Protein AF-A0A5J5QBR0-F1 (afdb_monomer)

pLDDT: mean 71.05, std 17.45, range [25.44, 93.12]

Mean predicted aligned error: 19.53 Å

Nearest PDB structures (foldseek):
  8euy-assembly1_S  TM=7.482E-01  e=1.458E-05  Schizosaccharomyces pombe
  5t2a-assembly1_Q  TM=7.702E-01  e=1.810E-04  Leishmania donovani
  8b2l-assembly1_I3  TM=3.688E-01  e=6.389E-08  Nicotiana tabacum
  7qiz-assembly1_U  TM=3.685E-01  e=8.939E-08  Solanum lycopersicum
  7qep-assembly1_N0  TM=4.788E-01  e=4.724E-05  Encephalitozoon cuniculi GB-M1

Secondary structure (DSSP, 8-state):
------EE-------TTHHHHHHHHHHHH-TTSHHHHHHHHHH-TTS-GGGPPPPTT--HHHHHHHHHHHHHHTT--EEEEEEEEEEEEPPBTTBSSPPEEEEEEEESSHHHHHHHHHHHHHHHH---GGGEEEEEEEEEEEEEE--PPPP-TT-EEEEEEEEE-SSEEEEEEGGGTTEEEEEES--TTTTTSPPPPP-TT-EEEEEEEE-S-TTTTT-EEEEES--------HHHHHHHTT-SPPTT-EEEEEEEEEETTEEEEEETTTEEEEEEGGGS-TT---S-TTTT--TT-EEEEE------TTS--S----

Radius of gyration: 32.91 Å; Cα contacts (8 Å, |Δi|>4): 491; chains: 1; bounding box: 82×40×102 Å

Sequence (318 aa):
MRRKGLEIYEFFFGASFVQDRSDSWRLMTQTNSLVAKVLKANYYPRSNFLNVVLRQGASYTWQSIWSAKMVLSEGIDWRFHQYQVVGKALPTENDEHPKIYRMKLWVINEVRAKSKFWYFLRKLKKVKKSNGQVLAINEMGILCFYASKALELHQTVNAVVEIVKEHYLVIAIPEYNHAIGYASIAYYNTQKLPQKQFVNGQRVIATVMALSSPETSGRLLLHLNSIGEVTETSSSKRAKKKSSYNVGSLVPAEVTEIMPLKLRLKFGIGFCGRVHITEVNDNNVLEKPFGNFKVGQTITARIVGIWDLSIKPAMLAA

Organism: Gossypium barbadense (NCBI:txid3634)

Solvent-accessible surface area (backbone atoms only — not comparable to full-atom values): 18964 Å² total; per-residue (Å²): 134,82,79,82,70,77,53,74,46,85,48,93,65,55,60,79,56,57,35,23,38,55,46,42,49,40,44,72,75,40,57,83,40,71,68,31,48,51,50,31,62,76,73,31,70,91,58,50,84,90,72,55,74,91,59,92,89,60,52,70,68,54,52,37,24,55,58,36,49,61,53,45,66,67,36,55,78,46,61,32,31,32,35,39,41,29,30,29,51,54,65,43,98,91,38,82,76,48,65,50,40,40,41,53,45,73,31,77,46,69,71,56,45,55,53,52,51,39,55,48,36,35,72,77,70,68,40,47,67,92,52,33,46,77,76,48,77,43,81,77,49,76,49,76,45,79,28,68,55,79,88,54,80,67,38,76,44,68,30,30,30,67,40,81,54,98,60,35,33,39,28,28,22,64,93,43,82,49,42,67,29,39,25,58,75,62,49,93,88,44,72,90,51,87,77,80,84,76,52,74,71,39,77,46,49,30,29,29,72,40,65,61,34,80,91,49,75,57,39,27,33,33,42,62,76,62,81,66,72,83,77,68,47,78,49,33,56,56,32,54,76,73,41,99,71,56,76,68,43,75,41,69,26,32,28,69,44,84,49,98,59,37,38,33,30,38,33,84,90,91,42,75,48,75,46,48,59,92,76,54,76,77,89,58,93,46,103,50,85,61,68,89,63,52,74,70,38,75,44,82,42,68,36,84,74,70,76,51,76,88,64,79,79,91,76,84,84,130

InterPro domains:
  IPR003029 S1 domain [PS50126] (248-306)
  IPR003029 S1 domain [SM00316] (152-225)
  IPR003029 S1 domain [SM00316] (246-312)
  IPR012340 Nucleic acid-binding, OB-fold [G3DSA:2.40.50.140] (229-314)
  IPR012340 Nucleic acid-binding, OB-fold [SSF50249] (239-316)
  IPR021138 Large ribosomal subunit protein eL20, eukaryota [PTHR10052] (75-140)
  IPR028877 Large ribosomal subunit protein eL20 [MF_00273] (80-143)
  IPR057300 Rrp5, OB-fold domain [PF24682] (147-226)

Structure (mmCIF, N/CA/C/O backbone):
data_AF-A0A5J5QBR0-F1
#
_entry.id   AF-A0A5J5QBR0-F1
#
loop_
_atom_site.group_PDB
_atom_site.id
_atom_site.type_symbol
_atom_site.label_atom_id
_atom_site.label_alt_id
_atom_site.label_comp_id
_atom_site.label_asym_id
_atom_site.label_entity_id
_atom_site.label_seq_id
_atom_site.pdbx_PDB_ins_code
_atom_site.Cartn_x
_atom_site.Cartn_y
_atom_site.Cartn_z
_atom_site.occupancy
_atom_site.B_iso_or_equiv
_atom_site.auth_seq_id
_atom_site.auth_comp_id
_atom_site.auth_asym_id
_atom_site.auth_atom_id
_atom_site.pdbx_PDB_model_num
ATOM 1 N N . MET A 1 1 ? -44.973 4.654 39.059 1.00 30.97 1 MET A N 1
ATOM 2 C CA . MET A 1 1 ? -43.774 3.786 39.145 1.00 30.97 1 MET A CA 1
ATOM 3 C C . MET A 1 1 ? -42.597 4.457 38.437 1.00 30.97 1 MET A C 1
ATOM 5 O O . MET A 1 1 ? -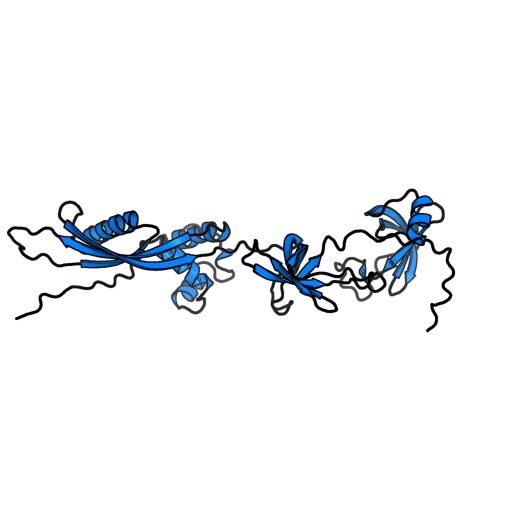42.609 4.570 37.218 1.00 30.97 1 MET A O 1
ATOM 9 N N . ARG A 1 2 ? -41.612 4.977 39.184 1.00 25.44 2 ARG A N 1
ATOM 10 C CA . ARG A 1 2 ? -40.413 5.630 38.620 1.00 25.44 2 ARG A CA 1
ATOM 11 C C . ARG A 1 2 ? -39.472 4.558 38.050 1.00 25.44 2 ARG A C 1
ATOM 13 O O . ARG A 1 2 ? -38.960 3.745 38.815 1.00 25.44 2 ARG A O 1
ATOM 20 N N . ARG A 1 3 ? -39.238 4.549 36.731 1.00 28.20 3 ARG A N 1
ATOM 21 C CA . ARG A 1 3 ? -38.197 3.725 36.083 1.00 28.20 3 ARG A CA 1
ATOM 22 C C . ARG A 1 3 ? -36.836 4.120 36.680 1.00 28.20 3 ARG A C 1
ATOM 24 O O . ARG A 1 3 ? -36.338 5.200 36.376 1.00 28.20 3 ARG A O 1
ATOM 31 N N . LYS A 1 4 ? -36.261 3.297 37.570 1.00 37.66 4 LYS A N 1
ATOM 32 C CA . LYS A 1 4 ? -34.893 3.496 38.084 1.00 37.66 4 LYS A CA 1
ATOM 33 C C . LYS A 1 4 ? -33.934 3.364 36.894 1.00 37.66 4 LYS A C 1
ATOM 35 O O . LYS A 1 4 ? -33.849 2.307 36.275 1.00 37.66 4 LYS A O 1
ATOM 40 N N . GLY A 1 5 ? -33.340 4.494 36.515 1.00 37.03 5 GLY A N 1
ATOM 41 C CA . GLY A 1 5 ? -32.691 4.712 35.227 1.00 37.03 5 GLY A CA 1
ATOM 42 C C . GLY A 1 5 ? -31.478 3.820 34.986 1.00 37.03 5 GLY A C 1
ATOM 43 O O . GLY A 1 5 ? -30.560 3.755 35.801 1.00 37.03 5 GLY A O 1
ATOM 44 N N . LEU A 1 6 ? -31.468 3.175 33.822 1.00 39.69 6 LEU A N 1
ATOM 45 C CA . LEU A 1 6 ? -30.259 2.659 33.202 1.00 39.69 6 LEU A CA 1
ATOM 46 C C . LEU A 1 6 ? -29.398 3.876 32.825 1.00 39.69 6 LEU A C 1
ATOM 48 O O . LEU A 1 6 ? -29.722 4.591 31.879 1.00 39.69 6 LEU A O 1
ATOM 52 N N . GLU A 1 7 ? -28.331 4.152 33.572 1.00 45.41 7 GLU A N 1
ATOM 53 C CA . GLU A 1 7 ? -27.370 5.181 33.169 1.00 45.41 7 GLU A CA 1
ATOM 54 C C . GLU A 1 7 ? -26.488 4.589 32.061 1.00 45.41 7 GLU A C 1
ATOM 56 O O . GLU A 1 7 ? -25.508 3.878 32.303 1.00 45.41 7 GLU A O 1
ATOM 61 N N . ILE A 1 8 ? -26.884 4.840 30.811 1.00 38.78 8 ILE A N 1
ATOM 62 C CA . ILE A 1 8 ? -26.048 4.548 29.652 1.00 38.78 8 ILE A CA 1
ATOM 63 C C . ILE A 1 8 ? -24.960 5.606 29.634 1.00 38.78 8 ILE A C 1
ATOM 65 O O . ILE A 1 8 ? -25.187 6.750 29.249 1.00 38.78 8 ILE A O 1
ATOM 69 N N . TYR A 1 9 ? -23.764 5.210 30.036 1.00 39.31 9 TYR A N 1
ATOM 70 C CA . TYR A 1 9 ? -22.601 6.013 29.754 1.00 39.31 9 TYR A CA 1
ATOM 71 C C . TYR A 1 9 ? -22.057 5.600 28.390 1.00 39.31 9 TYR A C 1
ATOM 73 O O . TYR A 1 9 ? -21.366 4.589 28.251 1.00 39.31 9 TYR A O 1
ATOM 81 N N . GLU A 1 10 ? -22.363 6.385 27.360 1.00 29.08 10 GLU A N 1
ATOM 82 C CA . GLU A 1 10 ? -21.615 6.320 26.107 1.00 29.08 10 GLU A CA 1
ATOM 83 C C . GLU A 1 10 ? -20.253 6.975 26.315 1.00 29.08 10 GLU A C 1
ATOM 85 O O . GLU A 1 10 ? -19.984 8.113 25.944 1.00 29.08 10 GLU A O 1
ATOM 90 N N . PHE A 1 11 ? -19.378 6.240 26.986 1.00 34.25 11 PHE A N 1
ATOM 91 C CA . PHE A 1 11 ? -17.990 6.617 27.099 1.00 34.25 11 PHE A CA 1
ATOM 92 C C . PHE A 1 11 ? -17.279 6.239 25.797 1.00 34.25 11 PHE A C 1
ATOM 94 O O . PHE A 1 11 ? -16.855 5.100 25.621 1.00 34.25 11 PHE A O 1
ATOM 101 N N . PHE A 1 12 ? -17.091 7.215 24.905 1.00 32.88 12 PHE A N 1
ATOM 102 C CA . PHE A 1 12 ? -16.025 7.183 23.897 1.00 32.88 12 PHE A CA 1
ATOM 103 C C . PHE A 1 12 ? -14.672 7.365 24.604 1.00 32.88 12 PHE A C 1
ATOM 105 O O . PHE A 1 12 ? -13.996 8.373 24.452 1.00 32.88 12 PHE A O 1
ATOM 112 N N . PHE A 1 13 ? -14.304 6.420 25.467 1.00 34.41 13 PHE A N 1
ATOM 113 C CA . PHE A 1 13 ? -13.034 6.440 26.185 1.00 34.41 13 PHE A CA 1
ATOM 114 C C . PHE A 1 13 ? -12.235 5.212 25.781 1.00 34.41 13 PHE A C 1
ATOM 116 O O . PHE A 1 13 ? -12.153 4.210 26.495 1.00 34.41 13 PHE A O 1
ATOM 123 N N . GLY A 1 14 ? -11.619 5.295 24.603 1.00 32.00 14 GLY A N 1
ATOM 124 C CA . GLY A 1 14 ? -10.485 4.444 24.316 1.00 32.00 14 GLY A CA 1
ATOM 125 C C . GLY A 1 14 ? -9.371 4.820 25.292 1.00 32.00 14 GLY A C 1
ATOM 126 O O . GLY A 1 14 ? -8.962 5.973 25.408 1.00 32.00 14 GLY A O 1
ATOM 127 N N . ALA A 1 15 ? -8.894 3.844 26.059 1.00 34.00 15 ALA A N 1
ATOM 128 C CA . ALA A 1 15 ? -7.638 4.012 26.769 1.00 34.00 15 ALA A CA 1
ATOM 129 C C . ALA A 1 15 ? -6.563 4.453 25.765 1.00 34.00 15 ALA A C 1
ATOM 131 O O . ALA A 1 15 ? -6.561 3.932 24.646 1.00 34.00 15 ALA A O 1
ATOM 132 N N . SER A 1 16 ? -5.701 5.372 26.204 1.00 41.62 16 SER A N 1
ATOM 133 C CA . SER A 1 16 ? -4.682 6.183 25.509 1.00 41.62 16 SER A CA 1
ATOM 134 C C . SER A 1 16 ? -3.657 5.438 24.640 1.00 41.62 16 SER A C 1
ATOM 136 O O . SER A 1 16 ? -2.492 5.772 24.623 1.00 41.62 16 SER A O 1
ATOM 138 N N . PHE A 1 17 ? -4.035 4.348 23.995 1.00 37.53 17 PHE A N 1
ATOM 139 C CA . PHE A 1 17 ? -3.195 3.523 23.136 1.00 37.53 17 PHE A CA 1
ATOM 140 C C . PHE A 1 17 ? -4.032 2.905 22.011 1.00 37.53 17 PHE A C 1
ATOM 142 O O . PHE A 1 17 ? -3.560 2.763 20.893 1.00 37.53 17 PHE A O 1
ATOM 149 N N . VAL A 1 18 ? -5.306 2.578 22.278 1.00 40.22 18 VAL A N 1
ATOM 150 C CA . VAL A 1 18 ? -6.271 2.181 21.235 1.00 40.22 18 VAL A CA 1
ATOM 151 C C . VAL A 1 18 ? -6.959 3.412 20.648 1.00 40.22 18 VAL A C 1
ATOM 153 O O . VAL A 1 18 ? -7.095 3.498 19.432 1.00 40.22 18 VAL A O 1
ATOM 156 N N . GLN A 1 19 ? -7.308 4.392 21.493 1.00 46.75 19 GLN A N 1
ATOM 157 C CA . GLN A 1 19 ? -7.754 5.711 21.037 1.00 46.75 19 GLN A CA 1
ATOM 158 C C . GLN A 1 19 ? -6.652 6.380 20.222 1.00 46.75 19 GLN A C 1
ATOM 160 O O . GLN A 1 19 ? -6.899 6.771 19.100 1.00 46.75 19 GLN A O 1
ATOM 165 N N . ASP A 1 20 ? -5.417 6.370 20.716 1.00 48.12 20 ASP A N 1
ATOM 166 C CA . ASP A 1 20 ? -4.277 7.014 20.062 1.00 48.12 20 ASP A CA 1
ATOM 167 C C . ASP A 1 20 ? -3.912 6.358 18.719 1.00 48.12 20 ASP A C 1
ATOM 169 O O . ASP A 1 20 ? -3.523 7.056 17.789 1.00 48.12 20 ASP A O 1
ATOM 173 N N . ARG A 1 21 ? -4.115 5.040 18.557 1.00 48.94 21 ARG A N 1
ATOM 174 C CA . ARG A 1 21 ? -3.987 4.334 17.263 1.00 48.94 21 ARG A CA 1
ATOM 175 C C . ARG A 1 21 ? -5.155 4.625 16.316 1.00 48.94 21 ARG A C 1
ATOM 177 O O . ARG A 1 21 ? -4.927 4.909 15.143 1.00 48.94 21 ARG A O 1
ATOM 184 N N . SER A 1 22 ? -6.391 4.609 16.821 1.00 49.56 22 SER A N 1
ATOM 185 C CA . SER A 1 22 ? -7.579 5.012 16.055 1.00 49.56 22 SER A CA 1
ATOM 186 C C . SER A 1 22 ? -7.509 6.486 15.640 1.00 49.56 22 SER A C 1
ATOM 188 O O . SER A 1 22 ? -7.932 6.843 14.546 1.00 49.56 22 SER A O 1
ATOM 190 N N . ASP A 1 23 ? -6.953 7.344 16.487 1.00 55.69 23 ASP A N 1
ATOM 191 C CA . ASP A 1 23 ? -6.780 8.770 16.251 1.00 55.69 23 ASP A CA 1
ATOM 192 C C . ASP A 1 23 ? -5.576 9.026 15.342 1.00 55.69 23 ASP A C 1
ATOM 194 O O . ASP A 1 23 ? -5.675 9.885 14.479 1.00 55.69 23 ASP A O 1
ATOM 198 N N . SER A 1 24 ? -4.502 8.228 15.409 1.00 56.62 24 SER A N 1
ATOM 199 C CA . SER A 1 24 ? -3.432 8.206 14.390 1.00 56.62 24 SER A CA 1
ATOM 200 C C . SER A 1 24 ? -3.984 7.912 12.997 1.00 56.62 24 SER A C 1
ATOM 202 O O . SER A 1 24 ? -3.646 8.591 12.030 1.00 56.62 24 SER A O 1
ATOM 204 N N . TRP A 1 25 ? -4.903 6.951 12.891 1.00 54.06 25 TRP A N 1
ATOM 205 C CA . TRP A 1 25 ? -5.591 6.668 11.635 1.00 54.06 25 TRP A CA 1
ATOM 206 C C . TRP A 1 25 ? -6.525 7.806 11.205 1.00 54.06 25 TRP A C 1
ATOM 208 O O . TRP A 1 25 ? -6.536 8.185 10.034 1.00 54.06 25 TRP A O 1
ATOM 218 N N . ARG A 1 26 ? -7.284 8.410 12.130 1.00 56.75 26 ARG A N 1
ATOM 219 C CA . ARG A 1 26 ? -8.110 9.597 11.829 1.00 56.75 26 ARG A CA 1
ATOM 220 C C . ARG A 1 26 ? -7.261 10.805 11.439 1.00 56.75 26 ARG A C 1
ATOM 222 O O . ARG A 1 26 ? -7.695 11.589 10.608 1.00 56.75 26 ARG A O 1
ATOM 229 N N . LEU A 1 27 ? -6.041 10.937 11.954 1.00 60.44 27 LEU A N 1
ATOM 230 C CA . LEU A 1 27 ? -5.079 11.950 11.513 1.00 60.44 27 LEU A CA 1
ATOM 231 C C . LEU A 1 27 ? -4.635 11.717 10.064 1.00 60.44 27 LEU A C 1
ATOM 233 O O . LEU A 1 27 ? -4.446 12.685 9.329 1.00 60.44 27 LEU A O 1
ATOM 237 N N . MET A 1 28 ? -4.512 10.454 9.643 1.00 52.62 28 MET A N 1
ATOM 238 C CA . MET A 1 28 ? -4.150 10.079 8.271 1.00 52.62 28 MET A CA 1
ATOM 239 C C . MET A 1 28 ? -5.323 10.160 7.283 1.00 52.62 28 MET A C 1
ATOM 241 O O . MET A 1 28 ? -5.118 10.528 6.131 1.00 52.62 28 MET A O 1
ATOM 245 N N . THR A 1 29 ? -6.544 9.841 7.716 1.00 48.22 29 THR A N 1
ATOM 246 C CA . THR A 1 29 ? -7.730 9.743 6.839 1.00 48.22 29 THR A CA 1
ATOM 247 C C . THR A 1 29 ? -8.654 10.960 6.897 1.00 48.22 29 THR A C 1
ATOM 249 O O . THR A 1 29 ? -9.314 11.282 5.915 1.00 48.22 29 THR A O 1
ATOM 252 N N . GLN A 1 30 ? -8.697 11.674 8.026 1.00 56.50 30 GLN A N 1
ATOM 253 C CA . GLN A 1 30 ? -9.552 12.840 8.279 1.00 56.50 30 GLN A CA 1
ATOM 254 C C . GLN A 1 30 ? -8.699 14.077 8.599 1.00 56.50 30 GLN A C 1
ATOM 256 O O . GLN A 1 30 ? -8.823 14.708 9.657 1.00 56.50 30 GLN A O 1
ATOM 261 N N . THR A 1 31 ? -7.850 14.459 7.643 1.00 58.81 31 THR A N 1
ATOM 262 C CA . THR A 1 31 ? -6.919 15.601 7.736 1.00 58.81 31 THR A CA 1
ATOM 263 C C . THR A 1 31 ? -7.606 16.947 8.004 1.00 58.81 31 THR A C 1
ATOM 265 O O . THR A 1 31 ? -6.973 17.878 8.499 1.00 58.81 31 THR A O 1
ATOM 268 N N . ASN A 1 32 ? -8.912 17.053 7.734 1.00 65.31 32 ASN A N 1
ATOM 269 C CA . ASN A 1 32 ? -9.699 18.274 7.919 1.00 65.31 32 ASN A CA 1
ATOM 270 C C . ASN A 1 32 ? -10.298 18.461 9.321 1.00 65.31 32 ASN A C 1
ATOM 272 O O . ASN A 1 32 ? -10.853 19.529 9.593 1.00 65.31 32 ASN A O 1
ATOM 276 N N . SER A 1 33 ? -10.187 17.475 10.216 1.00 71.69 33 SER A N 1
ATOM 277 C CA . SER A 1 33 ? -10.686 17.617 11.589 1.00 71.69 33 SER A CA 1
ATOM 278 C C . SER A 1 33 ? -9.890 18.666 12.381 1.00 71.69 33 SER A C 1
ATOM 280 O O . SER A 1 33 ? -8.692 18.856 12.161 1.00 71.69 33 SER A O 1
ATOM 282 N N . LEU A 1 34 ? -10.540 19.347 13.335 1.00 72.31 34 LEU A N 1
ATOM 283 C CA . LEU A 1 34 ? -9.883 20.340 14.199 1.00 72.31 34 LEU A CA 1
ATOM 284 C C . LEU A 1 34 ? -8.687 19.729 14.946 1.00 72.31 34 LEU A C 1
ATOM 286 O O . LEU A 1 34 ? -7.612 20.320 14.989 1.00 72.31 34 LEU A O 1
ATOM 290 N N . VAL A 1 35 ? -8.860 18.508 15.461 1.00 67.56 35 VAL A N 1
ATOM 291 C CA . VAL A 1 35 ? -7.805 17.742 16.140 1.00 67.56 35 VAL A CA 1
ATOM 292 C C . VAL A 1 35 ? -6.612 17.513 15.210 1.00 67.56 35 VAL A C 1
ATOM 294 O O . VAL A 1 35 ? -5.474 17.737 15.618 1.00 67.56 35 VAL A O 1
ATOM 297 N N . ALA A 1 36 ? -6.855 17.147 13.945 1.00 68.50 36 ALA A N 1
ATOM 298 C CA . ALA A 1 36 ? -5.786 16.955 12.970 1.00 68.50 36 ALA A CA 1
ATOM 299 C C . ALA A 1 36 ? -5.030 18.238 12.639 1.00 68.50 36 ALA A C 1
ATOM 301 O O . ALA A 1 36 ? -3.799 18.233 12.615 1.00 68.50 36 ALA A O 1
ATOM 302 N N . LYS A 1 37 ? -5.743 19.352 12.468 1.00 76.19 37 LYS A N 1
ATOM 303 C CA . LYS A 1 37 ? -5.130 20.662 12.219 1.00 76.19 37 LYS A CA 1
ATOM 304 C C . LYS A 1 37 ? -4.273 21.128 13.400 1.00 76.19 37 LYS A C 1
ATOM 306 O O . LYS A 1 37 ? -3.147 21.569 13.184 1.00 76.19 37 LYS A O 1
ATOM 311 N N . VAL A 1 38 ? -4.762 20.971 14.634 1.00 80.12 38 VAL A N 1
ATOM 312 C CA . VAL A 1 38 ? -4.030 21.345 15.859 1.00 80.12 38 VAL A CA 1
ATOM 313 C C . VAL A 1 38 ? -2.788 20.474 16.056 1.00 80.12 38 VAL A C 1
ATOM 315 O O . VAL A 1 38 ? -1.702 20.996 16.305 1.00 80.12 38 VAL A O 1
ATOM 318 N N . LEU A 1 39 ? -2.907 19.151 15.903 1.00 78.12 39 LEU A N 1
ATOM 319 C CA . LEU A 1 39 ? -1.762 18.246 16.040 1.00 78.12 39 LEU A CA 1
ATOM 320 C C . LEU A 1 39 ? -0.722 18.462 14.936 1.00 78.12 39 LEU A C 1
ATOM 322 O O . LEU A 1 39 ? 0.473 18.453 15.229 1.00 78.12 39 LEU A O 1
ATOM 326 N N . LYS A 1 40 ? -1.153 18.722 13.694 1.00 79.44 40 LYS A N 1
ATOM 327 C CA . LYS A 1 40 ? -0.251 19.095 12.598 1.00 79.44 40 LYS A CA 1
ATOM 328 C C . LYS A 1 40 ? 0.496 20.383 12.915 1.00 79.44 40 LYS A C 1
ATOM 330 O O . LYS A 1 40 ? 1.718 20.392 12.834 1.00 79.44 40 LYS A O 1
ATOM 335 N N . ALA A 1 41 ? -0.208 21.437 13.325 1.00 83.19 41 ALA A N 1
ATOM 336 C CA . ALA A 1 41 ? 0.409 22.716 13.666 1.00 83.19 41 ALA A CA 1
ATOM 337 C C . ALA A 1 41 ? 1.452 22.582 14.791 1.00 83.19 41 ALA A C 1
ATOM 339 O O . ALA A 1 41 ? 2.540 23.143 14.686 1.00 83.19 41 ALA A O 1
ATOM 340 N N . ASN A 1 42 ? 1.149 21.790 15.825 1.00 81.69 42 ASN A N 1
ATOM 341 C CA . ASN A 1 42 ? 2.013 21.655 16.999 1.00 81.69 42 ASN A CA 1
ATOM 342 C C . ASN A 1 42 ? 3.190 20.692 16.802 1.00 81.69 42 ASN A C 1
ATOM 344 O O . ASN A 1 42 ? 4.274 20.942 17.329 1.00 81.69 42 ASN A O 1
ATOM 348 N N . TYR A 1 43 ? 3.000 19.588 16.075 1.00 79.00 43 TYR A N 1
ATOM 349 C CA . TYR A 1 43 ? 3.983 18.501 16.050 1.00 79.00 43 TYR A CA 1
ATOM 350 C C . TYR A 1 43 ? 4.605 18.227 14.675 1.00 79.00 43 TYR A C 1
ATOM 352 O O . TYR A 1 43 ? 5.737 17.748 14.620 1.00 79.00 43 TYR A O 1
ATOM 360 N N . TYR A 1 44 ? 3.922 18.537 13.567 1.00 81.38 44 TYR A N 1
ATOM 361 C CA . TYR A 1 44 ? 4.414 18.284 12.202 1.00 81.38 44 TYR A CA 1
ATOM 362 C C . TYR A 1 44 ? 3.955 19.344 11.177 1.00 81.38 44 TYR A C 1
ATOM 364 O O . TYR A 1 44 ? 3.358 19.011 10.154 1.00 81.38 44 TYR A O 1
ATOM 372 N N . PRO A 1 45 ? 4.250 20.643 11.387 1.00 79.50 45 PRO A N 1
ATOM 373 C CA . PRO A 1 45 ? 3.652 21.718 10.586 1.00 79.50 45 PRO A CA 1
ATOM 374 C C . PRO A 1 45 ? 4.094 21.708 9.116 1.00 79.50 45 PRO A C 1
ATOM 376 O O . PRO A 1 45 ? 3.330 22.103 8.239 1.00 79.50 45 PRO A O 1
ATOM 379 N N . ARG A 1 46 ? 5.318 21.236 8.844 1.00 73.81 46 ARG A N 1
ATOM 380 C CA . ARG A 1 46 ? 5.935 21.195 7.504 1.00 73.81 46 ARG A CA 1
ATOM 381 C C . ARG A 1 46 ? 6.097 19.779 6.945 1.00 73.81 46 ARG A C 1
ATOM 383 O O . ARG A 1 46 ? 6.757 19.603 5.929 1.00 73.81 46 ARG A O 1
ATOM 390 N N . SER A 1 47 ? 5.556 18.765 7.616 1.00 72.38 47 SER A N 1
ATOM 391 C CA . SER A 1 47 ? 5.710 17.366 7.212 1.00 72.38 47 SER A CA 1
ATOM 392 C C . SER A 1 47 ? 4.390 16.603 7.317 1.00 72.38 47 SER A C 1
ATOM 394 O O . SER A 1 47 ? 3.344 17.170 7.635 1.00 72.38 47 SER A O 1
ATOM 396 N N . ASN A 1 48 ? 4.433 15.309 7.004 1.00 70.62 48 ASN A N 1
ATOM 397 C CA . ASN A 1 48 ? 3.303 14.397 7.143 1.00 70.62 48 ASN A CA 1
ATOM 398 C C . ASN A 1 48 ? 3.484 13.521 8.385 1.00 70.62 48 ASN A C 1
ATOM 400 O O . ASN A 1 48 ? 4.615 13.249 8.793 1.00 70.62 48 ASN A O 1
ATOM 404 N N . PHE A 1 49 ? 2.372 13.040 8.949 1.00 70.50 49 PHE A N 1
ATOM 405 C CA . PHE A 1 49 ? 2.364 12.202 10.152 1.00 70.50 49 PHE A CA 1
ATOM 406 C C . PHE A 1 49 ? 3.338 11.016 10.050 1.00 70.50 49 PHE A C 1
ATOM 408 O O . PHE A 1 49 ? 4.120 10.789 10.966 1.00 70.50 49 PHE A O 1
ATOM 415 N N . LEU A 1 50 ? 3.384 10.332 8.900 1.00 67.06 50 LEU A N 1
ATOM 416 C CA . LEU A 1 50 ? 4.288 9.201 8.660 1.00 67.06 50 LEU A CA 1
ATOM 417 C C . LEU A 1 50 ? 5.780 9.571 8.659 1.00 67.06 50 LEU A C 1
ATOM 419 O O . LEU A 1 50 ? 6.609 8.714 8.933 1.00 67.06 50 LEU A O 1
ATOM 423 N N . ASN A 1 51 ? 6.147 10.837 8.452 1.00 68.38 51 ASN A N 1
ATOM 424 C CA . ASN A 1 51 ? 7.546 11.277 8.346 1.00 68.38 51 ASN A CA 1
ATOM 425 C C . ASN A 1 51 ? 8.015 12.093 9.559 1.00 68.38 51 ASN A C 1
ATOM 427 O O . ASN A 1 51 ? 9.164 12.519 9.612 1.00 68.38 51 ASN A O 1
ATOM 431 N N . VAL A 1 52 ? 7.152 12.321 10.552 1.00 77.56 52 VAL A N 1
ATOM 432 C CA . VAL A 1 52 ? 7.529 13.093 11.742 1.00 77.56 52 VAL A CA 1
ATOM 433 C C . VAL A 1 52 ? 8.448 12.280 12.662 1.00 77.56 52 VAL A C 1
ATOM 435 O O . VAL A 1 52 ? 8.224 11.085 12.875 1.00 77.56 52 VAL A O 1
ATOM 438 N N . VAL A 1 53 ? 9.475 12.926 13.218 1.00 77.25 53 VAL A N 1
ATOM 439 C CA . VAL A 1 53 ? 10.377 12.377 14.247 1.00 77.25 53 VAL A CA 1
ATOM 440 C C . VAL A 1 53 ? 9.928 12.881 15.619 1.00 77.25 53 VAL A C 1
ATOM 442 O O . VAL A 1 53 ? 9.521 14.039 15.751 1.00 77.25 53 VAL A O 1
ATOM 445 N N . LEU A 1 54 ? 9.974 12.022 16.641 1.00 77.75 54 LEU A N 1
ATOM 446 C CA . LEU A 1 54 ? 9.570 12.392 17.995 1.00 77.75 54 LEU A CA 1
ATOM 447 C C . LEU A 1 54 ? 10.539 13.434 18.582 1.00 77.75 54 LEU A C 1
ATOM 449 O O . LEU A 1 54 ? 11.734 13.179 18.702 1.00 77.75 54 LEU A O 1
ATOM 453 N N . ARG A 1 55 ? 10.023 14.612 18.955 1.00 76.81 55 ARG A N 1
ATOM 454 C CA . ARG A 1 55 ? 10.806 15.673 19.613 1.00 76.81 55 ARG A CA 1
ATOM 455 C C . ARG A 1 55 ? 10.883 15.442 21.126 1.00 76.81 55 ARG A C 1
ATOM 457 O O . ARG A 1 55 ? 9.901 15.004 21.731 1.00 76.81 55 ARG A O 1
ATOM 464 N N . GLN A 1 56 ? 12.012 15.796 21.745 1.00 65.94 56 GLN A N 1
ATOM 465 C CA . GLN A 1 56 ? 12.128 15.844 23.208 1.00 65.94 56 GLN A CA 1
ATOM 466 C C . GLN A 1 56 ? 11.118 16.852 23.785 1.00 65.94 56 GLN A C 1
ATOM 468 O O . GLN A 1 56 ? 10.948 17.942 23.243 1.00 65.94 56 GLN A O 1
ATOM 473 N N . GLY A 1 57 ? 10.410 16.463 24.850 1.00 74.31 57 GLY A N 1
ATOM 474 C CA . GLY A 1 57 ? 9.357 17.281 25.473 1.00 74.31 57 GLY A CA 1
ATOM 475 C C . GLY A 1 57 ? 7.961 17.154 24.845 1.00 74.31 57 GLY A C 1
ATOM 476 O O . GLY A 1 57 ? 7.048 17.882 25.227 1.00 74.31 57 GLY A O 1
ATOM 477 N N . ALA A 1 58 ? 7.757 16.232 23.898 1.00 76.38 58 ALA A N 1
ATOM 478 C CA . ALA A 1 58 ? 6.431 15.909 23.374 1.00 76.38 58 ALA A CA 1
ATOM 479 C C . ALA A 1 58 ? 5.448 15.485 24.482 1.00 76.38 58 ALA A C 1
ATOM 481 O O . ALA A 1 58 ? 5.825 14.766 25.407 1.00 76.38 58 ALA A O 1
ATOM 482 N N . SER A 1 59 ? 4.170 15.862 24.350 1.00 75.75 59 SER A N 1
ATOM 483 C CA . SER A 1 59 ? 3.129 15.431 25.293 1.00 75.75 59 SER A CA 1
ATOM 484 C C . SER A 1 59 ? 2.971 13.909 25.281 1.00 75.75 59 SER A C 1
ATOM 486 O O . SER A 1 59 ? 3.170 13.269 24.248 1.00 75.75 59 SER A O 1
ATOM 488 N N . TYR A 1 60 ? 2.572 13.319 26.410 1.00 61.16 60 TYR A N 1
ATOM 489 C CA . TYR A 1 60 ? 2.368 11.869 26.517 1.00 61.16 60 TYR A CA 1
ATOM 490 C C . TYR A 1 60 ? 1.367 11.341 25.474 1.00 61.16 60 TYR A C 1
ATOM 492 O O . TYR A 1 60 ? 1.601 10.311 24.844 1.00 61.16 60 TYR A O 1
ATOM 500 N N . THR A 1 61 ? 0.298 12.102 25.217 1.00 63.53 61 THR A N 1
ATOM 501 C CA . THR A 1 61 ? -0.677 11.818 24.156 1.00 63.53 61 THR A CA 1
ATOM 502 C C . THR A 1 61 ? -0.011 11.781 22.781 1.00 63.53 61 THR A C 1
ATOM 504 O O . THR A 1 61 ? -0.240 10.859 22.007 1.00 63.53 61 THR A O 1
ATOM 507 N N . TRP A 1 62 ? 0.866 12.741 22.472 1.00 71.56 62 TRP A N 1
ATOM 508 C CA . TRP A 1 62 ? 1.583 12.742 21.197 1.00 71.56 62 TRP A CA 1
ATOM 509 C C . TRP A 1 62 ? 2.594 11.601 21.082 1.00 71.56 62 TRP A C 1
ATOM 511 O O . TRP A 1 62 ? 2.694 10.999 20.022 1.00 71.56 62 TRP A O 1
ATOM 521 N N . GLN A 1 63 ? 3.318 11.270 22.152 1.00 67.69 63 GLN A N 1
ATOM 522 C CA . GLN A 1 63 ? 4.255 10.141 22.162 1.00 67.69 63 GLN A CA 1
ATOM 523 C C . GLN A 1 63 ? 3.540 8.819 21.864 1.00 67.69 63 GLN A C 1
ATOM 525 O O . GLN A 1 63 ? 4.035 7.997 21.095 1.00 67.69 63 GLN A O 1
ATOM 530 N N . SER A 1 64 ? 2.349 8.637 22.430 1.00 61.41 64 SER A N 1
ATOM 531 C CA . SER A 1 64 ? 1.538 7.446 22.213 1.00 61.41 64 SER A CA 1
ATOM 532 C C . SER A 1 64 ? 0.936 7.391 20.800 1.00 61.41 64 SER A C 1
ATOM 534 O O . SER A 1 64 ? 1.079 6.370 20.124 1.00 61.41 64 SER A O 1
ATOM 536 N N . ILE A 1 65 ? 0.393 8.502 20.283 1.00 70.12 65 ILE A N 1
ATOM 537 C CA . ILE A 1 65 ? -0.025 8.628 18.871 1.00 70.12 65 ILE A CA 1
ATOM 538 C C . ILE A 1 65 ? 1.169 8.356 17.937 1.00 70.12 65 ILE A C 1
ATOM 540 O O . ILE A 1 65 ? 1.082 7.550 17.018 1.00 70.12 65 ILE A O 1
ATOM 544 N N . TRP A 1 66 ? 2.333 8.949 18.195 1.00 72.88 66 TRP A N 1
ATOM 545 C CA . TRP A 1 66 ? 3.540 8.730 17.400 1.00 72.88 66 TRP A CA 1
ATOM 546 C C . TRP A 1 66 ? 4.011 7.272 17.436 1.00 72.88 66 TRP A C 1
ATOM 548 O O . TRP A 1 66 ? 4.405 6.735 16.408 1.00 72.88 66 TRP A O 1
ATOM 558 N N . SER A 1 67 ? 3.910 6.586 18.578 1.00 62.84 67 SER A N 1
ATOM 559 C CA . SER A 1 67 ? 4.273 5.165 18.684 1.00 62.84 67 SER A CA 1
ATOM 560 C C . SER A 1 67 ? 3.402 4.249 17.811 1.00 62.84 67 SER A C 1
ATOM 562 O O . SER A 1 67 ? 3.863 3.200 17.359 1.00 62.84 67 SER A O 1
ATOM 564 N N . ALA A 1 68 ? 2.166 4.662 17.500 1.00 63.78 68 ALA A N 1
ATOM 565 C CA . ALA A 1 68 ? 1.299 3.955 16.559 1.00 63.78 68 ALA A CA 1
ATOM 566 C C . ALA A 1 68 ? 1.829 3.990 15.117 1.00 63.78 68 ALA A C 1
ATOM 568 O O . ALA A 1 68 ? 1.545 3.069 14.355 1.00 63.78 68 ALA A O 1
ATOM 569 N N . LYS A 1 69 ? 2.625 5.007 14.752 1.00 67.00 69 LYS A N 1
ATOM 570 C CA . LYS A 1 69 ? 3.244 5.148 13.425 1.00 67.00 69 LYS A CA 1
ATOM 571 C C . LYS A 1 69 ? 4.095 3.931 13.060 1.00 67.00 69 LYS A C 1
ATOM 573 O O . LYS A 1 69 ? 3.941 3.415 11.963 1.00 67.00 69 LYS A O 1
ATOM 578 N N . MET A 1 70 ? 4.944 3.469 13.984 1.00 56.97 70 MET A N 1
ATOM 579 C CA . MET A 1 70 ? 5.857 2.333 13.763 1.00 56.97 70 MET A CA 1
ATOM 580 C C . MET A 1 70 ? 5.081 1.045 13.457 1.00 56.97 70 MET A C 1
ATOM 582 O O . MET A 1 70 ? 5.428 0.280 12.566 1.00 56.97 70 MET A O 1
ATOM 586 N N . VAL A 1 71 ? 3.959 0.854 14.148 1.00 53.72 71 VAL A N 1
ATOM 587 C CA . VAL A 1 71 ? 3.098 -0.322 13.975 1.00 53.72 71 VAL A CA 1
ATOM 588 C C . VAL A 1 71 ? 2.305 -0.250 12.665 1.00 53.72 71 VAL A C 1
ATOM 590 O O . VAL A 1 71 ? 2.082 -1.275 12.028 1.00 53.72 71 VAL A O 1
ATOM 593 N N . LEU A 1 72 ? 1.904 0.954 12.242 1.00 55.25 72 LEU A N 1
ATOM 594 C CA . LEU A 1 72 ? 1.258 1.187 10.947 1.00 55.25 72 LEU A CA 1
ATOM 595 C C . LEU A 1 72 ? 2.236 1.040 9.769 1.00 55.25 72 LEU A C 1
ATOM 597 O O . LEU A 1 72 ? 1.806 0.657 8.687 1.00 55.25 72 LEU A O 1
ATOM 601 N N . SER A 1 73 ? 3.533 1.313 9.953 1.00 53.62 73 SER A N 1
ATOM 602 C CA . SER A 1 73 ? 4.549 1.088 8.914 1.00 53.62 73 SER A CA 1
ATOM 603 C C . SER A 1 73 ? 4.949 -0.382 8.754 1.00 53.62 73 SER A C 1
ATOM 605 O O . SER A 1 73 ? 5.352 -0.779 7.667 1.00 53.62 73 SER A O 1
ATOM 607 N N . GLU A 1 74 ? 4.816 -1.195 9.805 1.00 51.81 74 GLU A N 1
ATOM 608 C CA . GLU A 1 74 ? 5.222 -2.611 9.805 1.00 51.81 74 GLU A CA 1
ATOM 609 C C . GLU A 1 74 ? 4.159 -3.579 9.249 1.00 51.81 74 GLU A C 1
ATOM 611 O O . GLU A 1 74 ? 4.399 -4.781 9.180 1.00 51.81 74 GLU A O 1
ATOM 616 N N . GLY A 1 75 ? 2.996 -3.089 8.803 1.00 48.53 75 GLY A N 1
ATOM 617 C CA . GLY A 1 75 ? 2.043 -3.918 8.050 1.00 48.53 75 GLY A CA 1
ATOM 618 C C . GLY A 1 75 ? 1.270 -4.958 8.875 1.00 48.53 75 GLY A C 1
ATOM 619 O O . GLY A 1 75 ? 0.717 -5.896 8.308 1.00 48.53 75 GLY A O 1
ATOM 620 N N . ILE A 1 76 ? 1.232 -4.833 10.205 1.00 52.38 76 ILE A N 1
ATOM 621 C CA . ILE A 1 76 ? 0.572 -5.818 11.076 1.00 52.38 76 ILE A CA 1
ATOM 622 C C . ILE A 1 76 ? -0.956 -5.666 10.975 1.00 52.38 76 ILE A C 1
ATOM 624 O O . ILE A 1 76 ? -1.492 -4.600 11.283 1.00 52.38 76 ILE A O 1
ATOM 628 N N . ASP A 1 77 ? -1.652 -6.740 10.583 1.00 53.34 77 ASP A N 1
ATOM 629 C CA . ASP A 1 77 ? -3.121 -6.826 10.557 1.00 53.34 77 ASP A CA 1
ATOM 630 C C . ASP A 1 77 ? -3.667 -6.824 11.995 1.00 53.34 77 ASP A C 1
ATOM 632 O O . ASP A 1 77 ? -3.424 -7.753 12.771 1.00 53.34 77 ASP A O 1
ATOM 636 N N . TRP A 1 78 ? -4.384 -5.764 12.381 1.00 56.72 78 TRP A N 1
ATOM 637 C CA . TRP A 1 78 ? -5.055 -5.696 13.680 1.00 56.72 78 TRP A CA 1
ATOM 638 C C . TRP A 1 78 ? -6.568 -5.671 13.496 1.00 56.72 78 TRP A C 1
ATOM 640 O O . TRP A 1 78 ? -7.136 -4.734 12.929 1.00 56.72 78 TRP A O 1
ATOM 650 N N . ARG A 1 79 ? -7.224 -6.676 14.081 1.00 60.59 79 ARG A N 1
ATOM 651 C CA . ARG A 1 79 ? -8.680 -6.751 14.221 1.00 60.59 79 ARG A CA 1
ATOM 652 C C . ARG A 1 79 ? -9.074 -6.244 15.599 1.00 60.59 79 ARG A C 1
ATOM 654 O O . ARG A 1 79 ? -8.717 -6.829 16.622 1.00 60.59 79 ARG A O 1
ATOM 661 N N . PHE A 1 80 ? -9.776 -5.119 15.632 1.00 69.62 80 PHE A N 1
ATOM 662 C CA . PHE A 1 80 ? -10.405 -4.622 16.846 1.00 69.62 80 PHE A CA 1
ATOM 663 C C . PHE A 1 80 ? -11.876 -4.989 16.832 1.00 69.62 80 PHE A C 1
ATOM 665 O O . PHE A 1 80 ? -12.555 -4.871 15.820 1.00 69.62 80 PHE A O 1
ATOM 672 N N . HIS A 1 81 ? -12.375 -5.383 17.989 1.00 77.81 81 HIS A N 1
ATOM 673 C CA . HIS A 1 81 ? -13.754 -5.769 18.195 1.00 77.81 81 HIS A CA 1
ATOM 674 C C . HIS A 1 81 ? -14.401 -4.728 19.109 1.00 77.81 81 HIS A C 1
ATOM 676 O O . HIS A 1 81 ? -13.844 -4.331 20.141 1.00 77.81 81 HIS A O 1
ATOM 682 N N . GLN A 1 82 ? -15.569 -4.240 18.715 1.00 81.75 82 GLN A N 1
ATOM 683 C CA . GLN A 1 82 ? -16.389 -3.374 19.537 1.00 81.75 82 GLN A CA 1
ATOM 684 C C . GLN A 1 82 ? -17.145 -4.244 20.530 1.00 81.75 82 GLN A C 1
ATOM 686 O O . GLN A 1 82 ? -18.093 -4.925 20.164 1.00 81.75 82 GLN A O 1
ATOM 691 N N . TYR A 1 83 ? -16.766 -4.199 21.797 1.00 84.56 83 TYR A N 1
ATOM 692 C CA . TYR A 1 83 ? -17.496 -4.858 22.868 1.00 84.56 83 TYR A CA 1
ATOM 693 C C . TYR A 1 83 ? -18.374 -3.869 23.616 1.00 84.56 83 TYR A C 1
ATOM 695 O O . TYR A 1 83 ? -17.948 -2.780 23.996 1.00 84.56 83 TYR A O 1
ATOM 703 N N . GLN A 1 84 ? -19.592 -4.290 23.909 1.00 89.00 84 GLN A N 1
ATOM 704 C CA . GLN A 1 84 ? -20.457 -3.678 24.892 1.00 89.00 84 GLN A CA 1
ATOM 705 C C . GLN A 1 84 ? -20.424 -4.512 26.167 1.00 89.00 84 GLN A C 1
ATOM 707 O O . GLN A 1 84 ? -20.963 -5.614 26.204 1.00 89.00 84 GLN A O 1
ATOM 712 N N . VAL A 1 85 ? -19.827 -3.965 27.220 1.00 90.00 85 VAL A N 1
ATOM 713 C CA . VAL A 1 85 ? -19.760 -4.587 28.543 1.00 90.00 85 VAL A CA 1
ATOM 714 C C . VAL A 1 85 ? -20.797 -3.937 29.453 1.00 90.00 85 VAL A C 1
ATOM 716 O O . VAL A 1 85 ? -20.838 -2.713 29.583 1.00 90.00 85 VAL A O 1
ATOM 719 N N . VAL A 1 86 ? -21.634 -4.753 30.086 1.00 88.75 86 VAL A N 1
ATOM 720 C CA . VAL A 1 86 ? -22.639 -4.331 31.065 1.00 88.75 86 VAL A CA 1
ATOM 721 C C . VAL A 1 86 ? -22.302 -4.960 32.408 1.00 88.75 86 VAL A C 1
ATOM 723 O O . VAL A 1 86 ? -22.086 -6.165 32.490 1.00 88.75 86 VAL A O 1
ATOM 726 N N . GLY A 1 87 ? -22.275 -4.171 33.475 1.00 89.56 87 GLY A N 1
ATOM 727 C CA . GLY A 1 87 ? -21.987 -4.659 34.821 1.00 89.56 87 GLY A CA 1
ATOM 728 C C . GLY A 1 87 ? -22.492 -3.720 35.904 1.00 89.56 87 GLY A C 1
ATOM 729 O O . GLY A 1 87 ? -22.872 -2.583 35.635 1.00 89.56 87 GLY A O 1
ATOM 730 N N . LYS A 1 88 ? -22.510 -4.204 37.140 1.00 86.12 88 LYS A N 1
ATOM 731 C CA . LYS A 1 88 ? -22.983 -3.463 38.313 1.00 86.12 88 LYS A CA 1
ATOM 732 C C . LYS A 1 88 ? -22.111 -3.764 39.530 1.00 86.12 88 LYS A C 1
ATOM 734 O O . LYS A 1 88 ? -21.338 -4.724 39.519 1.00 86.12 88 LYS A O 1
ATOM 739 N N . ALA A 1 89 ? -22.224 -2.944 40.570 1.00 85.62 89 ALA A N 1
ATOM 740 C CA . ALA A 1 89 ? -21.695 -3.305 41.883 1.00 85.62 89 ALA A CA 1
ATOM 741 C C . ALA A 1 89 ? -22.507 -4.472 42.480 1.00 85.62 89 ALA A C 1
ATOM 743 O O . ALA A 1 89 ? -23.640 -4.721 42.059 1.00 85.62 89 ALA A O 1
ATOM 744 N N . LEU A 1 90 ? -21.926 -5.203 43.430 1.00 84.56 90 LEU A N 1
ATOM 745 C CA . LEU A 1 90 ? -22.666 -6.203 44.196 1.00 84.56 90 LEU A CA 1
ATOM 746 C C . LEU A 1 90 ? -23.645 -5.501 45.156 1.00 84.56 90 LEU A C 1
ATOM 748 O O . LEU A 1 90 ? -23.306 -4.431 45.672 1.00 84.56 90 LEU A O 1
ATOM 752 N N . PRO A 1 91 ? -24.844 -6.066 45.387 1.00 83.62 91 PRO A N 1
ATOM 753 C CA . PRO A 1 91 ? -25.773 -5.536 46.379 1.00 83.62 91 PRO A CA 1
ATOM 754 C C . PRO A 1 91 ? -25.109 -5.481 47.756 1.00 83.62 91 PRO A C 1
ATOM 756 O O . PRO A 1 91 ? -24.385 -6.400 48.133 1.00 83.62 91 PRO A O 1
ATOM 759 N N . THR A 1 92 ? -25.333 -4.394 48.486 1.00 80.38 92 THR A N 1
ATOM 760 C CA . THR A 1 92 ? -24.851 -4.207 49.866 1.00 80.38 92 THR A CA 1
ATOM 761 C C . THR A 1 92 ? -26.054 -3.858 50.746 1.00 80.38 92 THR A C 1
ATOM 763 O O . THR A 1 92 ? -27.051 -3.387 50.211 1.00 80.38 92 THR A O 1
ATOM 766 N N . GLU A 1 93 ? -25.980 -4.020 52.071 1.00 76.69 93 GLU A N 1
ATOM 767 C CA . GLU A 1 93 ? -27.087 -3.671 52.994 1.00 76.69 93 GLU A CA 1
ATOM 768 C C . GLU A 1 93 ? -27.609 -2.232 52.810 1.00 76.69 93 GLU A C 1
ATOM 770 O O . GLU A 1 93 ? -28.796 -1.972 52.965 1.00 76.69 93 GLU A O 1
ATOM 775 N N . ASN A 1 94 ? -26.739 -1.303 52.399 1.00 74.38 94 ASN A N 1
ATOM 776 C CA . ASN A 1 94 ? -27.104 0.092 52.127 1.00 74.38 94 ASN A CA 1
ATOM 777 C C . ASN A 1 94 ? -27.618 0.354 50.694 1.00 74.38 94 ASN A C 1
ATOM 779 O O . ASN A 1 94 ? -28.143 1.434 50.427 1.00 74.38 94 ASN A O 1
ATOM 783 N N . ASP A 1 95 ? -27.437 -0.580 49.753 1.00 75.81 95 ASP A N 1
ATOM 784 C CA . ASP A 1 95 ? -27.880 -0.452 48.356 1.00 75.81 95 ASP A CA 1
ATOM 785 C C . ASP A 1 95 ? -28.266 -1.826 47.783 1.00 75.81 95 ASP A C 1
ATOM 787 O O . ASP A 1 95 ? -27.452 -2.547 47.192 1.00 75.81 95 ASP A O 1
ATOM 791 N N . GLU A 1 96 ? -29.537 -2.192 47.966 1.00 70.94 96 GLU A N 1
ATOM 792 C CA . GLU A 1 96 ? -30.121 -3.449 47.481 1.00 70.94 96 GLU A CA 1
ATOM 793 C C . GLU A 1 96 ? -30.214 -3.513 45.945 1.00 70.94 96 GLU A C 1
ATOM 795 O O . GLU A 1 96 ? -30.281 -4.594 45.347 1.00 70.94 96 GLU 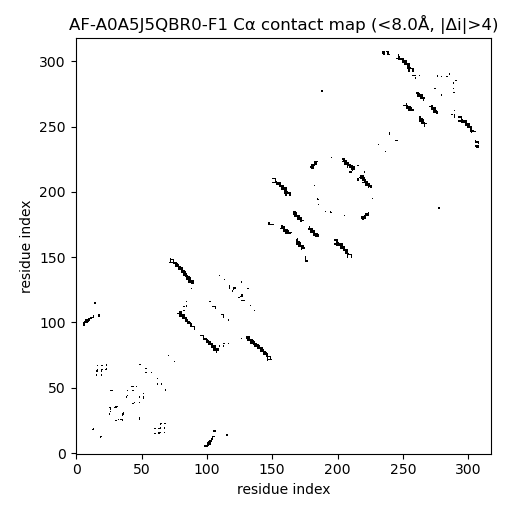A O 1
ATOM 800 N N . HIS A 1 97 ? -30.212 -2.360 45.265 1.00 73.25 97 HIS A N 1
ATOM 801 C CA . HIS A 1 97 ? -30.400 -2.261 43.817 1.00 73.25 97 HIS A CA 1
ATOM 802 C C . HIS A 1 97 ? -29.326 -1.378 43.174 1.00 73.25 97 HIS A C 1
ATOM 804 O O . HIS A 1 97 ? -29.641 -0.303 42.643 1.00 73.25 97 HIS A O 1
ATOM 810 N N . PRO A 1 98 ? -28.070 -1.865 43.148 1.00 79.94 98 PRO A N 1
ATOM 811 C CA . PRO A 1 98 ? -26.951 -1.093 42.644 1.00 79.94 98 PRO A CA 1
ATOM 812 C C . PRO A 1 98 ? -27.133 -0.757 41.168 1.00 79.94 98 PRO A C 1
ATOM 814 O O . PRO A 1 98 ? -27.591 -1.573 40.358 1.00 79.94 98 PRO A O 1
ATOM 817 N N . LYS A 1 99 ? -26.729 0.464 40.810 1.00 82.62 99 LYS A N 1
ATOM 818 C CA . LYS A 1 99 ? -26.839 0.987 39.444 1.00 82.62 99 LYS A CA 1
ATOM 819 C C . LYS A 1 99 ? -26.125 0.085 38.434 1.00 82.62 99 LYS A C 1
ATOM 821 O O . LYS A 1 99 ? -25.007 -0.384 38.662 1.00 82.62 99 LYS A O 1
ATOM 826 N N . ILE A 1 100 ? -26.773 -0.107 37.287 1.00 86.44 100 ILE A N 1
ATOM 827 C CA . ILE A 1 100 ? -26.226 -0.852 36.153 1.00 86.44 100 ILE A CA 1
ATOM 828 C C . ILE A 1 100 ? -25.468 0.113 35.247 1.00 86.44 100 ILE A C 1
ATOM 830 O O . ILE A 1 100 ? -25.998 1.146 34.842 1.00 86.44 100 ILE A O 1
ATOM 834 N N . TYR A 1 101 ? -24.243 -0.264 34.897 1.00 84.69 101 TYR A N 1
ATOM 835 C CA . TYR A 1 101 ? -23.363 0.473 34.006 1.00 84.69 101 TYR A CA 1
ATOM 836 C C . TYR A 1 101 ? -23.178 -0.290 32.701 1.00 84.69 101 TYR A C 1
ATOM 838 O O . TYR A 1 101 ? -22.913 -1.491 32.696 1.00 84.69 101 TYR A O 1
ATOM 846 N N . ARG A 1 102 ? -23.263 0.431 31.586 1.00 84.25 102 ARG A N 1
ATOM 847 C CA . ARG A 1 102 ? -22.986 -0.071 30.238 1.00 84.25 102 ARG A CA 1
ATOM 848 C C . ARG A 1 102 ? -21.842 0.738 29.642 1.00 84.25 102 ARG A C 1
ATOM 850 O O . ARG A 1 102 ? -21.878 1.960 29.715 1.00 84.25 102 ARG A O 1
ATOM 857 N N . MET A 1 103 ? -20.862 0.066 29.042 1.00 82.75 103 MET A N 1
ATOM 858 C CA . MET A 1 103 ? -19.727 0.699 28.371 1.00 82.75 103 MET A CA 1
ATOM 859 C C . MET A 1 103 ? -19.454 0.035 27.023 1.00 82.75 103 MET A C 1
ATOM 861 O O . MET A 1 103 ? -19.435 -1.190 26.931 1.00 82.75 103 MET A O 1
ATOM 865 N N . LYS A 1 104 ? -19.226 0.843 25.986 1.00 81.19 104 LYS A N 1
ATOM 866 C CA . LYS A 1 104 ? -18.800 0.386 24.658 1.00 81.19 104 LYS A CA 1
ATOM 867 C C . LYS A 1 104 ? -17.297 0.629 24.502 1.00 81.19 104 LYS A C 1
ATOM 869 O O . LYS A 1 104 ? -16.824 1.716 24.812 1.00 81.19 104 LYS A O 1
ATOM 874 N N . LEU A 1 105 ? -16.550 -0.371 24.049 1.00 76.50 105 LEU A N 1
ATOM 875 C CA . LEU A 1 105 ? -15.090 -0.349 23.953 1.00 76.50 105 LEU A CA 1
ATOM 876 C C . LEU A 1 105 ? -14.630 -1.009 22.661 1.00 76.50 105 LEU A C 1
ATOM 878 O O . LEU A 1 105 ? -15.095 -2.092 22.341 1.00 76.50 105 LEU A O 1
ATOM 882 N N . TRP A 1 106 ? -13.644 -0.425 21.988 1.00 73.00 106 TRP A N 1
ATOM 883 C CA . TRP A 1 106 ? -12.890 -1.117 20.944 1.00 73.00 106 TRP A CA 1
ATOM 884 C C . TRP A 1 106 ? -11.663 -1.782 21.567 1.00 73.00 106 TRP A C 1
ATOM 886 O O . TRP A 1 106 ? -10.798 -1.100 22.119 1.00 73.00 106 TRP A O 1
ATOM 896 N N . VAL A 1 107 ? -11.588 -3.112 21.533 1.00 76.00 107 VAL A N 1
ATOM 897 C CA . VAL A 1 107 ? -10.457 -3.887 22.066 1.00 76.00 107 VAL A CA 1
ATOM 898 C C . VAL A 1 107 ? -10.223 -5.149 21.237 1.00 76.00 107 VAL A C 1
ATOM 900 O O . VAL A 1 107 ? -11.082 -5.582 20.488 1.00 76.00 107 VAL A O 1
ATOM 903 N N . ILE A 1 108 ? -9.042 -5.746 21.375 1.00 73.94 108 ILE A N 1
ATOM 904 C CA . ILE A 1 108 ? -8.631 -6.917 20.581 1.00 73.94 108 ILE A CA 1
ATOM 905 C C . ILE A 1 108 ? -9.390 -8.187 20.995 1.00 73.94 108 ILE A C 1
ATOM 907 O O . ILE A 1 108 ? -9.577 -9.083 20.187 1.00 73.94 108 ILE A O 1
ATOM 911 N N . ASN A 1 109 ? -9.799 -8.292 22.262 1.00 82.56 109 ASN A N 1
ATOM 912 C CA . ASN A 1 109 ? -10.502 -9.463 22.777 1.00 82.56 109 ASN A CA 1
ATOM 913 C C . ASN A 1 109 ? -11.365 -9.136 24.005 1.00 82.56 109 ASN A C 1
ATOM 915 O O . ASN A 1 109 ? -11.183 -8.113 24.678 1.00 82.56 109 ASN A O 1
ATOM 919 N N . GLU A 1 110 ? -12.266 -10.059 24.338 1.00 86.00 110 GLU A N 1
ATOM 920 C CA . GLU A 1 110 ? -13.182 -9.965 25.479 1.00 86.00 110 GLU A CA 1
ATOM 921 C C . GLU A 1 110 ? -12.448 -9.799 26.825 1.00 86.00 110 GLU A C 1
ATOM 923 O O . GLU A 1 110 ? -12.868 -9.038 27.702 1.00 86.00 110 GLU A O 1
ATOM 928 N N . VAL A 1 111 ? -11.301 -10.465 26.997 1.00 86.44 111 VAL A N 1
ATOM 929 C CA . VAL A 1 111 ? -10.498 -10.402 28.231 1.00 86.44 111 VAL A CA 1
ATOM 930 C C . VAL A 1 111 ? -10.025 -8.971 28.498 1.00 86.44 111 VAL A C 1
ATOM 932 O O . VAL A 1 111 ? -10.152 -8.455 29.617 1.00 86.44 111 VAL A O 1
ATOM 935 N N . ARG A 1 112 ? -9.529 -8.285 27.462 1.00 82.25 112 ARG A N 1
ATOM 936 C CA . ARG A 1 112 ? -9.164 -6.869 27.551 1.00 82.25 112 ARG A CA 1
ATOM 937 C C . ARG A 1 112 ? -10.386 -5.980 27.751 1.00 82.25 112 ARG A C 1
ATOM 939 O O . ARG A 1 112 ? -10.262 -4.993 28.478 1.00 82.25 112 ARG A O 1
ATOM 946 N N . ALA A 1 113 ? -11.547 -6.341 27.199 1.00 85.94 113 ALA A N 1
ATOM 947 C CA . ALA A 1 113 ? -12.801 -5.621 27.433 1.00 85.94 113 ALA A CA 1
ATOM 948 C C . ALA A 1 113 ? -13.161 -5.623 28.928 1.00 85.94 113 ALA A C 1
ATOM 950 O O . ALA A 1 113 ? -13.341 -4.556 29.516 1.00 85.94 113 ALA A O 1
ATOM 951 N N . LYS A 1 114 ? -13.157 -6.800 29.575 1.00 87.81 114 LYS A N 1
ATOM 952 C CA . LYS A 1 114 ? -13.397 -6.955 31.026 1.00 87.81 114 LYS A CA 1
ATOM 953 C C . LYS A 1 114 ? -12.398 -6.160 31.861 1.00 87.81 114 LYS A C 1
ATOM 955 O O . LYS A 1 114 ? -12.779 -5.466 32.801 1.00 87.81 114 LYS A O 1
ATOM 960 N N . SER A 1 115 ? -11.113 -6.253 31.527 1.00 86.31 115 SER A N 1
ATOM 961 C CA . SER A 1 115 ? -10.058 -5.546 32.260 1.00 86.31 115 SER A CA 1
ATOM 962 C C . SER A 1 115 ? -10.235 -4.024 32.186 1.00 86.31 115 SER A C 1
ATOM 964 O O . SER A 1 115 ? -10.220 -3.338 33.213 1.00 86.31 115 SER A O 1
ATOM 966 N N . LYS A 1 116 ? -10.496 -3.486 30.985 1.00 84.69 116 LYS A N 1
ATOM 967 C CA . LYS A 1 116 ? -10.759 -2.053 30.786 1.00 84.69 116 LYS A CA 1
ATOM 968 C C . LYS A 1 116 ? -12.053 -1.603 31.454 1.00 84.69 116 LYS A C 1
ATOM 970 O O . LYS A 1 116 ? -12.061 -0.533 32.058 1.00 84.69 116 LYS A O 1
ATOM 975 N N . PHE A 1 117 ? -13.096 -2.430 31.425 1.00 87.31 117 PHE A N 1
ATOM 976 C CA . PHE A 1 117 ? -14.338 -2.189 32.155 1.00 87.31 117 PHE A CA 1
ATOM 977 C C . PHE A 1 117 ? -14.095 -1.879 33.632 1.00 87.31 117 PHE A C 1
ATOM 979 O O . PHE A 1 117 ? -14.438 -0.794 34.106 1.00 87.31 117 PHE A O 1
ATOM 986 N N . TRP A 1 118 ? -13.397 -2.772 34.333 1.00 87.75 118 TRP A N 1
ATOM 987 C CA . TRP A 1 118 ? -13.086 -2.583 35.749 1.00 87.75 118 TRP A CA 1
ATOM 988 C C . TRP A 1 118 ? -12.106 -1.444 36.015 1.00 87.75 118 TRP A C 1
ATOM 990 O O . TRP A 1 118 ? -12.242 -0.742 37.018 1.00 87.75 118 TRP A O 1
ATOM 1000 N N . TYR A 1 119 ? -11.140 -1.225 35.120 1.00 83.88 119 TYR A N 1
ATOM 1001 C CA . TYR A 1 119 ? -10.222 -0.093 35.221 1.00 83.88 119 TYR A CA 1
ATOM 1002 C C . TYR A 1 119 ? -10.979 1.242 35.279 1.00 83.88 119 TYR A C 1
ATOM 1004 O O . TYR A 1 119 ? -10.722 2.056 36.171 1.00 83.88 119 TYR A O 1
ATOM 1012 N N . PHE A 1 120 ? -11.932 1.454 34.368 1.00 81.62 120 PHE A N 1
ATOM 1013 C CA . PHE A 1 120 ? -12.690 2.702 34.300 1.00 81.62 120 PHE A CA 1
ATOM 1014 C C . PHE A 1 120 ? -13.741 2.817 35.403 1.00 81.62 120 PHE A C 1
ATOM 1016 O O . PHE A 1 120 ? -13.857 3.883 36.007 1.00 81.62 120 PHE A O 1
ATOM 1023 N N . LEU A 1 121 ? -14.437 1.731 35.748 1.00 85.06 121 LEU A N 1
ATOM 1024 C CA .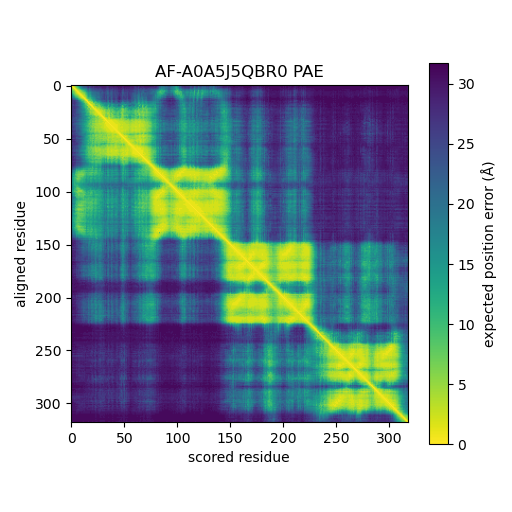 LEU A 1 121 ? -15.376 1.722 36.876 1.00 85.06 121 LEU A CA 1
ATOM 1025 C C . LEU A 1 121 ? -14.708 2.094 38.199 1.00 85.06 121 LEU A C 1
ATOM 1027 O O . LEU A 1 121 ? -15.257 2.886 38.968 1.00 85.06 121 LEU A O 1
ATOM 1031 N N . ARG A 1 122 ? -13.486 1.604 38.431 1.00 84.69 122 ARG A N 1
ATOM 1032 C CA . ARG A 1 122 ? -12.696 1.974 39.608 1.00 84.69 122 ARG A CA 1
ATOM 1033 C C . ARG A 1 122 ? -12.345 3.458 39.611 1.00 84.69 122 ARG A C 1
ATOM 1035 O O . ARG A 1 122 ? -12.362 4.080 40.666 1.00 84.69 122 ARG A O 1
ATOM 1042 N N . LYS A 1 123 ? -12.017 4.028 38.452 1.00 79.56 123 LYS A N 1
ATOM 1043 C CA . LYS A 1 123 ? -11.571 5.423 38.341 1.00 79.56 123 LYS A CA 1
ATOM 1044 C C . LYS A 1 123 ? -12.728 6.421 38.429 1.00 79.56 123 LYS A C 1
ATOM 1046 O O . LYS A 1 123 ? -12.582 7.455 39.066 1.00 79.56 123 LYS A O 1
ATOM 1051 N N . LEU A 1 124 ? -13.865 6.105 37.810 1.00 80.38 124 LEU A N 1
ATOM 1052 C CA . LEU A 1 124 ? -15.006 7.018 37.687 1.00 80.38 124 LEU A CA 1
ATOM 1053 C C . LEU A 1 124 ? -16.024 6.857 38.816 1.00 80.38 124 LEU A C 1
ATOM 1055 O O . LEU A 1 124 ? -16.589 7.840 39.281 1.00 80.38 124 LEU A O 1
ATOM 1059 N N . LYS A 1 125 ? -16.278 5.617 39.244 1.00 81.69 125 LYS A N 1
ATOM 1060 C CA . LYS A 1 125 ? -17.336 5.287 40.211 1.00 81.69 125 LYS A CA 1
ATOM 1061 C C . LYS A 1 125 ? -16.804 4.629 41.482 1.00 81.69 125 LYS A C 1
ATOM 1063 O O . LYS A 1 125 ? -17.593 4.241 42.331 1.00 81.69 125 LYS A O 1
ATOM 1068 N N . LYS A 1 126 ? -15.477 4.498 41.623 1.00 84.69 126 LYS A N 1
ATOM 1069 C CA . LYS A 1 126 ? -14.805 3.842 42.762 1.00 84.69 126 LYS A CA 1
ATOM 1070 C C . LYS A 1 126 ? -15.240 2.384 42.997 1.00 84.69 126 LYS A C 1
ATOM 1072 O O . LYS A 1 126 ? -14.958 1.825 44.052 1.00 84.69 126 LYS A O 1
ATOM 1077 N N . VAL A 1 127 ? -15.842 1.731 41.997 1.00 83.31 127 VAL A N 1
ATOM 1078 C CA . VAL A 1 127 ? -16.260 0.321 42.073 1.00 83.31 127 VAL A CA 1
ATOM 1079 C C . VAL A 1 127 ? -15.098 -0.588 41.673 1.00 83.31 127 VAL A C 1
ATOM 1081 O O . VAL A 1 127 ? -14.495 -0.415 40.614 1.00 83.31 127 VAL A O 1
ATOM 1084 N N . LYS A 1 128 ? -14.774 -1.571 42.517 1.00 84.94 128 LYS A N 1
ATOM 1085 C CA . LYS A 1 128 ? -13.713 -2.559 42.263 1.00 84.94 128 LYS A CA 1
ATOM 1086 C C . LYS A 1 128 ? -14.291 -3.840 41.663 1.00 84.94 128 LYS A C 1
ATOM 1088 O O . LYS A 1 128 ? -15.425 -4.197 41.957 1.00 84.94 128 LYS A O 1
ATOM 1093 N N . LYS A 1 129 ? -13.461 -4.580 40.918 1.00 86.56 129 LYS A N 1
ATOM 1094 C CA . LYS A 1 129 ? -13.796 -5.917 40.391 1.00 86.56 129 LYS A CA 1
ATOM 1095 C C . LYS A 1 129 ? -14.242 -6.895 41.485 1.00 86.56 129 LYS A C 1
ATOM 1097 O O . LYS A 1 129 ? -15.113 -7.708 41.230 1.00 86.56 129 LYS A O 1
ATOM 1102 N N . SER A 1 130 ? -13.653 -6.815 42.680 1.00 86.44 130 SER A N 1
ATOM 1103 C CA . SER A 1 130 ? -14.015 -7.661 43.828 1.00 86.44 130 SER A CA 1
ATOM 1104 C C . SER A 1 130 ? -15.435 -7.411 44.336 1.00 86.44 130 SER A C 1
ATOM 1106 O O . SER A 1 130 ? -16.060 -8.317 44.867 1.00 86.44 130 SER A O 1
ATOM 1108 N N . ASN A 1 131 ? -15.941 -6.188 44.163 1.00 86.81 131 ASN A N 1
ATOM 1109 C CA . ASN A 1 131 ? -17.216 -5.737 44.720 1.00 86.81 131 ASN A CA 1
ATOM 1110 C C . ASN A 1 131 ? -18.237 -5.494 43.599 1.00 86.81 131 ASN A C 1
ATOM 1112 O O . ASN A 1 131 ? -19.122 -4.649 43.725 1.00 86.81 131 ASN A O 1
ATOM 1116 N N . GLY A 1 132 ? -18.081 -6.169 42.462 1.00 86.88 132 GLY A N 1
ATOM 1117 C CA . GLY A 1 132 ? -18.943 -5.985 41.309 1.00 86.88 132 GLY A CA 1
ATOM 1118 C C . GLY A 1 132 ? -18.994 -7.214 40.419 1.00 86.88 132 GLY A C 1
ATOM 1119 O O . GLY A 1 132 ? -18.137 -8.090 40.472 1.00 86.88 132 GLY A O 1
ATOM 1120 N N . GLN A 1 133 ? -20.012 -7.255 39.568 1.00 89.38 133 GLN A N 1
ATOM 1121 C CA . GLN A 1 133 ? -20.258 -8.347 38.640 1.00 89.38 133 GLN A CA 1
ATOM 1122 C C . GLN A 1 133 ? -20.493 -7.804 37.229 1.00 89.38 133 GLN A C 1
ATOM 1124 O O . GLN A 1 133 ? -21.166 -6.788 37.033 1.00 89.38 133 GLN A O 1
ATOM 1129 N N . VAL A 1 134 ? -19.940 -8.498 36.234 1.00 90.25 134 VAL A N 1
ATOM 1130 C CA . VAL A 1 134 ? -20.285 -8.275 34.825 1.00 90.25 134 VAL A CA 1
ATOM 1131 C C . VAL A 1 134 ? -21.544 -9.081 34.519 1.00 90.25 134 VAL A C 1
ATOM 1133 O O . VAL A 1 134 ? -21.575 -10.280 34.771 1.00 90.25 134 VAL A O 1
ATOM 1136 N N . LEU A 1 135 ? -22.572 -8.414 34.005 1.00 88.69 135 LEU A N 1
ATOM 1137 C CA . LEU A 1 135 ? -23.867 -9.007 33.671 1.00 88.69 135 LEU A CA 1
ATOM 1138 C C . LEU A 1 135 ? -23.898 -9.547 32.240 1.00 88.69 135 LEU A C 1
ATOM 1140 O O . LEU A 1 135 ? -24.471 -10.601 32.003 1.00 88.69 135 LEU A O 1
ATOM 1144 N N . ALA A 1 136 ? -23.301 -8.823 31.290 1.00 90.62 136 ALA A N 1
ATOM 1145 C CA . ALA A 1 136 ? -23.283 -9.219 29.885 1.00 90.62 136 ALA A CA 1
ATOM 1146 C C . ALA A 1 136 ? -22.089 -8.611 29.148 1.00 90.62 136 ALA A C 1
ATOM 1148 O O . ALA A 1 136 ? -21.646 -7.503 29.472 1.00 90.62 136 ALA A O 1
ATOM 1149 N N . ILE A 1 137 ? -21.595 -9.321 28.134 1.00 91.69 137 ILE A N 1
ATOM 1150 C CA . ILE A 1 137 ? -20.618 -8.806 27.175 1.00 91.69 137 ILE A CA 1
ATOM 1151 C C . ILE A 1 137 ? -21.064 -9.213 25.786 1.00 91.69 137 ILE A C 1
ATOM 1153 O O . ILE A 1 137 ? -21.162 -10.399 25.496 1.00 91.69 137 ILE A O 1
ATOM 1157 N N . ASN A 1 138 ? -21.294 -8.217 24.940 1.00 90.38 138 ASN A N 1
ATOM 1158 C CA . ASN A 1 138 ? -21.743 -8.431 23.575 1.00 90.38 138 ASN A CA 1
ATOM 1159 C C . ASN A 1 138 ? -20.711 -7.852 22.616 1.00 90.38 138 ASN A C 1
ATOM 1161 O O . ASN A 1 138 ? -20.302 -6.702 22.779 1.00 90.38 138 ASN A O 1
ATOM 1165 N N . GLU A 1 139 ? -20.317 -8.618 21.609 1.00 88.12 139 GLU A N 1
ATOM 1166 C CA . GLU A 1 139 ? -19.558 -8.096 20.478 1.00 88.12 139 GLU A CA 1
ATOM 1167 C C . GLU A 1 139 ? -20.528 -7.448 19.483 1.00 88.12 139 GLU A C 1
ATOM 1169 O O . GLU A 1 139 ? -21.496 -8.067 19.053 1.00 88.12 139 GLU A O 1
ATOM 1174 N N . MET A 1 140 ? -20.321 -6.168 19.188 1.00 81.94 140 MET A N 1
ATOM 1175 C CA . MET A 1 140 ? -21.207 -5.341 18.367 1.00 81.94 140 MET A CA 1
ATOM 1176 C C . MET A 1 140 ? -20.711 -5.163 16.932 1.00 81.94 140 MET A C 1
ATOM 1178 O O . MET A 1 140 ? -21.513 -4.872 16.051 1.00 81.94 140 MET A O 1
ATOM 1182 N N . GLY A 1 141 ? -19.406 -5.290 16.693 1.00 74.56 141 GLY A N 1
ATOM 1183 C CA . GLY A 1 141 ? -18.820 -5.052 15.379 1.00 74.56 141 GLY A CA 1
ATOM 1184 C C . GLY A 1 141 ? -17.311 -5.240 15.368 1.00 74.56 141 GLY A C 1
ATOM 1185 O O . GLY A 1 141 ? -16.675 -5.282 16.419 1.00 74.56 141 GLY A O 1
ATOM 1186 N N . ILE A 1 142 ? -16.741 -5.337 14.170 1.00 73.38 142 ILE A N 1
ATOM 1187 C CA . ILE A 1 142 ? -15.308 -5.537 13.947 1.00 73.38 142 ILE A CA 1
ATOM 1188 C C . ILE A 1 142 ? -14.787 -4.382 13.095 1.00 73.38 142 ILE A C 1
ATOM 1190 O O . ILE A 1 142 ? -15.427 -3.965 12.132 1.00 73.38 142 ILE A O 1
ATOM 1194 N N . LEU A 1 143 ? -13.620 -3.867 13.463 1.00 56.47 143 LEU A N 1
ATOM 1195 C CA . LEU A 1 143 ? -12.862 -2.877 12.722 1.00 56.47 143 LEU A CA 1
ATOM 1196 C C . LEU A 1 143 ? -11.501 -3.489 12.405 1.00 56.47 143 LEU A C 1
ATOM 1198 O O . LEU A 1 143 ? -10.659 -3.663 13.290 1.00 56.47 143 LEU A O 1
ATOM 1202 N N . CYS A 1 144 ? -11.318 -3.851 11.139 1.00 52.12 144 CYS A N 1
ATOM 1203 C CA . CYS A 1 144 ? -10.050 -4.340 10.614 1.00 52.12 144 CYS A CA 1
ATOM 1204 C C . CYS A 1 144 ? -9.226 -3.152 10.118 1.00 52.12 144 CYS A C 1
ATOM 1206 O O . CYS A 1 144 ? -9.727 -2.329 9.348 1.00 52.12 144 CYS A O 1
ATOM 1208 N N . PHE A 1 145 ? -7.965 -3.075 10.535 1.00 51.78 145 PHE A N 1
ATOM 1209 C CA . PHE A 1 145 ? -7.009 -2.125 9.978 1.00 51.78 145 PHE A CA 1
ATOM 1210 C C . PHE A 1 145 ? -5.975 -2.876 9.150 1.00 51.78 145 PHE A C 1
ATOM 1212 O O . PHE A 1 145 ? -5.135 -3.588 9.697 1.00 51.78 145 PHE A O 1
ATOM 1219 N N . TYR A 1 146 ? -6.011 -2.656 7.838 1.00 47.12 146 TYR A N 1
ATOM 1220 C CA . TYR A 1 146 ? -4.950 -3.082 6.938 1.00 47.12 146 TYR A CA 1
ATOM 1221 C C . TYR A 1 146 ? -3.890 -1.985 6.899 1.00 47.12 146 TYR A C 1
ATOM 1223 O O . TYR A 1 146 ? -4.071 -0.944 6.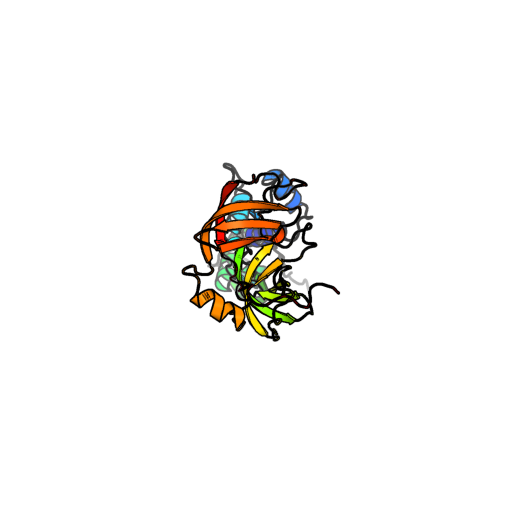268 1.00 47.12 146 TYR A O 1
ATOM 1231 N N . ALA A 1 147 ? -2.780 -2.202 7.598 1.00 44.75 147 ALA A N 1
ATOM 1232 C CA . ALA A 1 147 ? -1.573 -1.432 7.357 1.00 44.75 147 ALA A CA 1
ATOM 1233 C C . ALA A 1 147 ? -1.021 -1.864 5.988 1.00 44.75 147 ALA A C 1
ATOM 1235 O O . ALA A 1 147 ? -0.399 -2.915 5.856 1.00 44.75 147 ALA A O 1
ATOM 1236 N N . SER A 1 148 ? -1.320 -1.100 4.936 1.00 52.06 148 SER A N 1
ATOM 1237 C CA . SER A 1 148 ? -0.790 -1.389 3.605 1.00 52.06 148 SER A CA 1
ATOM 1238 C C . SER A 1 148 ? 0.710 -1.118 3.605 1.00 52.06 148 SER A C 1
ATOM 1240 O O . SER A 1 148 ? 1.131 0.028 3.782 1.00 52.06 148 SER A O 1
ATOM 1242 N N . LYS A 1 149 ? 1.509 -2.163 3.382 1.00 59.34 149 LYS A N 1
ATOM 1243 C CA . LYS A 1 149 ? 2.930 -2.031 3.053 1.00 59.34 149 LYS A CA 1
ATOM 1244 C C . LYS A 1 149 ? 3.070 -1.001 1.923 1.00 59.34 149 LYS A C 1
ATOM 1246 O O . LYS A 1 149 ? 2.358 -1.091 0.925 1.00 59.34 149 LYS A O 1
ATOM 1251 N N . ALA A 1 150 ? 3.923 0.006 2.094 1.00 70.19 150 ALA A N 1
ATOM 1252 C CA . ALA A 1 150 ? 4.123 1.023 1.066 1.00 70.19 150 ALA A CA 1
ATOM 1253 C C . ALA A 1 150 ? 4.986 0.456 -0.072 1.00 70.19 150 ALA A C 1
ATOM 1255 O O . ALA A 1 150 ? 5.942 -0.277 0.181 1.00 70.19 150 ALA A O 1
ATOM 1256 N N . LEU A 1 151 ? 4.629 0.773 -1.319 1.00 82.12 151 LEU A N 1
ATOM 1257 C CA . LEU A 1 151 ? 5.469 0.484 -2.482 1.00 82.12 151 LEU A CA 1
ATOM 1258 C C . LEU A 1 151 ? 6.613 1.495 -2.547 1.00 82.12 151 LEU A C 1
ATOM 1260 O O . LEU A 1 151 ? 6.393 2.693 -2.357 1.00 82.12 151 LEU A O 1
ATOM 1264 N N . GLU A 1 152 ? 7.810 1.015 -2.864 1.00 81.44 152 GLU A N 1
ATOM 1265 C CA . GLU A 1 152 ? 8.999 1.850 -3.031 1.00 81.44 152 GLU A CA 1
ATOM 1266 C C . GLU A 1 152 ? 9.414 1.949 -4.503 1.00 81.44 152 GLU A C 1
ATOM 1268 O O . GLU A 1 152 ? 9.148 1.062 -5.318 1.00 81.44 152 GLU A O 1
ATOM 1273 N N . LEU A 1 153 ? 10.076 3.052 -4.857 1.00 80.38 153 LEU A N 1
ATOM 1274 C CA . LEU A 1 153 ? 10.599 3.271 -6.203 1.00 80.38 153 LEU A CA 1
ATOM 1275 C C . LEU A 1 153 ? 11.710 2.254 -6.518 1.00 80.38 153 LEU A C 1
ATOM 1277 O O . LEU A 1 153 ? 12.563 1.989 -5.677 1.00 80.38 153 LEU A O 1
ATOM 1281 N N . HIS A 1 154 ? 11.722 1.718 -7.737 1.00 80.56 154 HIS A N 1
ATOM 1282 C CA . HIS A 1 154 ? 12.626 0.663 -8.218 1.00 80.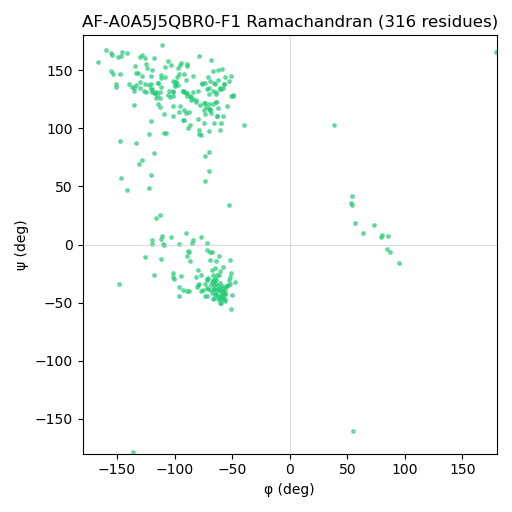56 154 HIS A CA 1
ATOM 1283 C C . HIS A 1 154 ? 12.496 -0.686 -7.502 1.00 80.56 154 HIS A C 1
ATOM 1285 O O . HIS A 1 154 ? 13.286 -1.602 -7.741 1.00 80.56 154 HIS A O 1
ATOM 1291 N N . GLN A 1 155 ? 11.474 -0.854 -6.664 1.00 83.06 155 GLN A N 1
ATOM 1292 C CA . GLN A 1 155 ? 11.197 -2.136 -6.045 1.00 83.06 155 GLN A CA 1
ATOM 1293 C C . GLN A 1 155 ? 10.687 -3.135 -7.092 1.00 83.06 155 GLN A C 1
ATOM 1295 O O . GLN A 1 155 ? 9.805 -2.822 -7.892 1.00 83.06 155 GLN A O 1
ATOM 1300 N N . THR A 1 156 ? 11.211 -4.360 -7.064 1.00 87.12 156 THR A N 1
ATOM 1301 C CA . THR A 1 156 ? 10.658 -5.474 -7.844 1.00 87.12 156 THR A CA 1
ATOM 1302 C C . THR A 1 156 ? 9.508 -6.131 -7.084 1.00 87.12 156 THR A C 1
ATOM 1304 O O . THR A 1 156 ? 9.640 -6.452 -5.903 1.00 87.12 156 THR A O 1
ATOM 1307 N N . VAL A 1 157 ? 8.387 -6.338 -7.768 1.00 88.62 157 VAL A N 1
ATOM 1308 C CA . VAL A 1 157 ? 7.156 -6.903 -7.215 1.00 88.62 157 VAL A CA 1
ATOM 1309 C C . VAL A 1 157 ? 6.610 -8.014 -8.106 1.00 88.62 157 VAL A C 1
ATOM 1311 O O . VAL A 1 157 ? 6.732 -7.981 -9.335 1.00 88.62 157 VAL A O 1
ATOM 1314 N N . ASN A 1 158 ? 5.976 -8.996 -7.471 1.00 89.06 158 ASN A N 1
ATOM 1315 C CA . ASN A 1 158 ? 5.174 -9.996 -8.160 1.00 89.06 158 ASN A CA 1
ATOM 1316 C C . ASN A 1 158 ? 3.789 -9.412 -8.440 1.00 89.06 158 ASN A C 1
ATOM 1318 O O . ASN A 1 158 ? 3.094 -8.987 -7.517 1.00 89.06 158 ASN A O 1
ATOM 1322 N N . ALA A 1 159 ? 3.375 -9.423 -9.700 1.00 91.19 159 ALA A N 1
ATOM 1323 C CA . ALA A 1 159 ? 2.089 -8.899 -10.128 1.00 91.19 159 ALA A CA 1
ATOM 1324 C C . ALA A 1 159 ? 1.319 -9.928 -10.963 1.00 91.19 159 ALA A C 1
ATOM 1326 O O . ALA A 1 159 ? 1.874 -10.912 -11.456 1.00 91.19 159 ALA A O 1
ATOM 1327 N N . VAL A 1 160 ? 0.019 -9.705 -11.101 1.00 89.75 160 VAL A N 1
ATOM 1328 C CA . VAL A 1 160 ? -0.902 -10.521 -11.890 1.00 89.75 160 VAL A CA 1
ATOM 1329 C C . VAL A 1 160 ? -1.526 -9.633 -12.955 1.00 89.75 160 VAL A C 1
ATOM 1331 O O . VAL A 1 160 ? -1.930 -8.510 -12.664 1.00 89.75 160 VAL A O 1
ATOM 1334 N N . VAL A 1 161 ? -1.579 -10.111 -14.194 1.00 91.50 161 VAL A N 1
ATOM 1335 C CA . VAL A 1 161 ? -2.226 -9.397 -15.298 1.00 91.50 161 VAL A CA 1
ATOM 1336 C C . VAL A 1 161 ? -3.740 -9.464 -15.127 1.00 91.50 161 VAL A C 1
ATOM 1338 O O . VAL A 1 161 ? -4.304 -10.547 -15.168 1.00 91.50 161 VAL A O 1
ATOM 1341 N N . GLU A 1 162 ? -4.385 -8.311 -14.972 1.00 91.00 162 GLU A N 1
ATOM 1342 C CA . GLU A 1 162 ? -5.847 -8.182 -14.867 1.00 91.00 162 GLU A CA 1
ATOM 1343 C C . GLU A 1 162 ? -6.465 -7.839 -16.226 1.00 91.00 162 GLU A C 1
ATOM 1345 O O . GLU A 1 162 ? -7.470 -8.411 -16.644 1.00 91.00 162 GLU A O 1
ATOM 1350 N N . ILE A 1 163 ? -5.853 -6.892 -16.948 1.00 87.56 163 ILE A N 1
ATOM 1351 C CA . ILE A 1 163 ? -6.357 -6.428 -18.245 1.00 87.56 163 ILE A CA 1
ATOM 1352 C C . ILE A 1 163 ? -5.207 -6.323 -19.233 1.00 87.56 163 ILE A C 1
ATOM 1354 O O . ILE A 1 163 ? -4.183 -5.694 -18.965 1.00 87.56 163 ILE A O 1
ATOM 1358 N N . VAL A 1 164 ? -5.427 -6.883 -20.418 1.00 88.12 164 VAL A N 1
ATOM 1359 C CA . VAL A 1 164 ? -4.527 -6.762 -21.561 1.00 88.12 164 VAL A CA 1
ATOM 1360 C C . VAL A 1 164 ? -5.109 -5.719 -22.511 1.00 88.12 164 VAL A C 1
ATOM 1362 O O . VAL A 1 164 ? -6.235 -5.865 -22.987 1.00 88.12 164 VAL A O 1
ATOM 1365 N N . LYS A 1 165 ? -4.371 -4.633 -22.750 1.00 85.69 165 LYS A N 1
ATOM 1366 C CA . LYS A 1 165 ? -4.679 -3.631 -23.779 1.00 85.69 165 LYS A CA 1
ATOM 1367 C C . LYS A 1 165 ? -3.641 -3.712 -24.894 1.00 85.69 165 LYS A C 1
ATOM 1369 O O . LYS A 1 165 ? -2.638 -4.402 -24.772 1.00 85.69 165 LYS A O 1
ATOM 1374 N N . GLU A 1 166 ? -3.887 -2.984 -25.978 1.00 77.56 166 GLU A N 1
ATOM 1375 C CA . GLU A 1 166 ? -3.055 -3.020 -27.187 1.00 77.56 166 GLU A CA 1
ATOM 1376 C C . GLU A 1 166 ? -1.596 -2.591 -26.944 1.00 77.56 166 GLU A C 1
ATOM 1378 O O . GLU A 1 166 ? -0.674 -3.100 -27.577 1.00 77.56 166 GLU A O 1
ATOM 1383 N N . HIS A 1 167 ? -1.363 -1.661 -26.012 1.00 79.44 167 HIS A N 1
ATOM 1384 C CA . HIS A 1 167 ? -0.027 -1.097 -25.763 1.00 79.44 167 HIS A CA 1
ATOM 1385 C C . HIS A 1 167 ? 0.439 -1.206 -24.308 1.00 79.44 167 HIS A C 1
ATOM 1387 O O . HIS A 1 167 ? 1.609 -0.964 -24.008 1.00 79.44 167 HIS A O 1
ATOM 1393 N N . TYR A 1 168 ? -0.451 -1.576 -23.390 1.00 88.12 168 TYR A N 1
ATOM 1394 C CA . TYR A 1 168 ? -0.149 -1.653 -21.966 1.00 88.12 168 TYR A CA 1
ATOM 1395 C C . TYR A 1 168 ? -0.969 -2.743 -21.274 1.00 88.12 168 TYR A C 1
ATOM 1397 O O . TYR A 1 168 ? -2.003 -3.191 -21.764 1.00 88.12 168 TYR A O 1
ATOM 1405 N N . LEU A 1 169 ? -0.507 -3.153 -20.103 1.00 89.75 169 LEU A N 1
ATOM 1406 C CA . LEU A 1 169 ? -1.193 -4.053 -19.193 1.00 89.75 169 LEU A CA 1
ATOM 1407 C C . LEU A 1 169 ? -1.670 -3.269 -17.980 1.00 89.75 169 LEU A C 1
ATOM 1409 O O . LEU A 1 169 ? -0.975 -2.378 -17.484 1.00 89.75 169 LEU A O 1
ATOM 1413 N N . VAL A 1 170 ? -2.837 -3.652 -17.481 1.00 91.94 170 VAL A N 1
ATOM 1414 C CA . VAL A 1 170 ? -3.259 -3.347 -16.117 1.00 91.94 170 VAL A CA 1
ATOM 1415 C C . VAL A 1 170 ? -2.904 -4.562 -15.280 1.00 91.94 170 VAL A C 1
ATOM 1417 O O . VAL A 1 170 ? -3.363 -5.671 -15.564 1.00 91.94 170 VAL A O 1
ATOM 1420 N N . ILE A 1 171 ? -2.053 -4.357 -14.283 1.00 93.12 171 ILE A N 1
ATOM 1421 C CA . ILE A 1 171 ? -1.556 -5.411 -13.406 1.00 93.12 171 ILE A CA 1
ATOM 1422 C C . ILE A 1 171 ? -1.938 -5.106 -11.960 1.00 93.12 171 ILE A C 1
ATOM 1424 O O . ILE A 1 171 ? -1.839 -3.964 -11.516 1.00 93.12 171 ILE A O 1
ATOM 1428 N N . ALA A 1 172 ? -2.371 -6.122 -11.223 1.00 91.94 172 ALA A N 1
ATOM 1429 C CA . ALA A 1 172 ? -2.611 -6.042 -9.790 1.00 91.94 172 ALA A CA 1
ATOM 1430 C C . ALA A 1 172 ? -1.406 -6.598 -9.032 1.00 91.94 172 ALA A C 1
ATOM 1432 O O . ALA A 1 172 ? -0.787 -7.570 -9.465 1.00 91.94 172 ALA A O 1
ATOM 1433 N N . ILE A 1 173 ? -1.085 -6.010 -7.884 1.00 90.69 173 ILE A N 1
ATOM 1434 C CA . ILE A 1 173 ? -0.015 -6.476 -7.000 1.00 90.69 173 ILE A CA 1
ATOM 1435 C C . ILE A 1 173 ? -0.671 -7.070 -5.741 1.00 90.69 173 ILE A C 1
ATOM 1437 O O . ILE A 1 173 ? -1.015 -6.317 -4.825 1.00 90.69 173 ILE A O 1
ATOM 1441 N N . PRO A 1 174 ? -0.879 -8.402 -5.662 1.00 82.69 174 PRO A N 1
ATOM 1442 C CA . PRO A 1 174 ? -1.643 -9.016 -4.570 1.00 82.69 174 PRO A CA 1
ATOM 1443 C C . PRO A 1 174 ? -1.037 -8.763 -3.187 1.00 82.69 174 PRO A C 1
ATOM 1445 O O . PRO A 1 174 ? -1.758 -8.483 -2.235 1.00 82.69 174 PRO A O 1
ATOM 1448 N N . GLU A 1 175 ? 0.296 -8.774 -3.089 1.00 78.50 175 GLU A N 1
ATOM 1449 C CA . GLU A 1 175 ? 1.039 -8.514 -1.844 1.00 78.50 175 GLU A CA 1
ATOM 1450 C C . GLU A 1 175 ? 0.833 -7.085 -1.301 1.00 78.50 175 GLU A C 1
ATOM 1452 O O . GLU A 1 175 ? 1.146 -6.803 -0.147 1.00 78.50 175 GLU A O 1
ATOM 1457 N N . TYR A 1 176 ? 0.284 -6.188 -2.123 1.00 81.44 176 TYR A N 1
ATOM 1458 C CA . TYR A 1 176 ? 0.085 -4.774 -1.830 1.00 81.44 176 TYR A CA 1
ATOM 1459 C C . TYR A 1 176 ? -1.394 -4.392 -1.944 1.00 81.44 176 TYR A C 1
ATOM 1461 O O . TYR A 1 176 ? -1.744 -3.411 -2.594 1.00 81.44 176 TYR A O 1
ATOM 1469 N N . ASN A 1 177 ? -2.274 -5.183 -1.321 1.00 77.00 177 ASN A N 1
ATOM 1470 C CA . ASN A 1 177 ? -3.726 -4.959 -1.305 1.00 77.00 177 ASN A CA 1
ATOM 1471 C C . ASN A 1 177 ? -4.326 -4.808 -2.715 1.00 77.00 177 ASN A C 1
ATOM 1473 O O . ASN A 1 177 ? -5.142 -3.922 -2.967 1.00 77.00 177 ASN A O 1
ATOM 1477 N N . HIS A 1 178 ? -3.865 -5.645 -3.648 1.00 82.62 178 HIS A N 1
ATOM 1478 C CA . HIS A 1 178 ? -4.270 -5.593 -5.054 1.00 82.62 178 HIS A CA 1
ATOM 1479 C C . HIS A 1 178 ? -4.069 -4.209 -5.694 1.00 82.62 178 HIS A C 1
ATOM 1481 O O . HIS A 1 178 ? -4.846 -3.806 -6.559 1.00 82.62 178 HIS A O 1
ATOM 1487 N N . ALA A 1 179 ? -3.025 -3.477 -5.280 1.00 85.62 179 ALA A N 1
ATOM 1488 C CA . ALA A 1 179 ? -2.677 -2.196 -5.879 1.00 85.62 179 ALA A CA 1
ATOM 1489 C C . ALA A 1 179 ? -2.588 -2.334 -7.403 1.00 85.62 179 ALA A C 1
ATOM 1491 O O . ALA A 1 179 ? -1.904 -3.223 -7.918 1.00 85.62 179 ALA A O 1
ATOM 1492 N N . ILE A 1 180 ? -3.303 -1.456 -8.104 1.00 89.94 180 ILE A N 1
ATOM 1493 C CA . ILE A 1 180 ? -3.384 -1.473 -9.560 1.00 89.94 180 ILE A CA 1
ATOM 1494 C C . ILE A 1 180 ? -2.261 -0.619 -10.124 1.00 89.94 180 ILE A C 1
ATOM 1496 O O . ILE A 1 180 ? -2.113 0.555 -9.779 1.00 89.94 180 ILE A O 1
ATOM 1500 N N . GLY A 1 181 ? -1.505 -1.212 -11.034 1.00 91.56 181 GLY A N 1
ATOM 1501 C CA . GLY A 1 181 ? -0.443 -0.558 -11.762 1.00 91.56 181 GLY A CA 1
ATOM 1502 C C . GLY A 1 181 ? -0.538 -0.770 -13.263 1.00 91.56 181 GLY A C 1
ATOM 1503 O O . GLY A 1 181 ? -1.213 -1.675 -13.755 1.00 91.56 181 GLY A O 1
ATOM 1504 N N . TYR A 1 182 ? 0.149 0.097 -13.993 1.00 92.88 182 TYR A N 1
ATOM 1505 C CA . TYR A 1 182 ? 0.160 0.121 -15.447 1.00 92.88 182 TYR A CA 1
ATOM 1506 C C . TYR A 1 182 ? 1.559 -0.202 -15.934 1.00 92.88 182 TYR A C 1
ATOM 1508 O O . TYR A 1 182 ? 2.521 0.436 -15.508 1.00 92.88 182 TYR A O 1
ATOM 1516 N N . ALA A 1 183 ? 1.668 -1.169 -16.838 1.00 89.56 183 ALA A N 1
ATOM 1517 C CA . ALA A 1 183 ? 2.944 -1.549 -17.421 1.00 89.56 183 ALA A CA 1
ATOM 1518 C C . ALA A 1 183 ? 2.878 -1.523 -18.944 1.00 89.56 183 ALA A C 1
ATOM 1520 O O . ALA A 1 183 ? 1.947 -2.065 -19.531 1.00 89.56 183 ALA A O 1
ATOM 1521 N N . SER A 1 184 ? 3.858 -0.899 -19.596 1.00 85.94 184 SER A N 1
ATOM 1522 C CA . SER A 1 184 ? 3.940 -0.935 -21.060 1.00 85.94 184 SER A CA 1
ATOM 1523 C C . SER A 1 184 ? 4.311 -2.338 -21.542 1.00 85.94 184 SER A C 1
ATOM 1525 O O . SER A 1 184 ? 5.163 -2.997 -20.945 1.00 85.94 184 SER A O 1
ATOM 1527 N N . ILE A 1 185 ? 3.695 -2.777 -22.640 1.00 77.94 185 ILE A N 1
ATOM 1528 C CA . ILE A 1 185 ? 4.025 -4.047 -23.312 1.00 77.94 185 ILE A CA 1
ATOM 1529 C C . ILE A 1 185 ? 5.251 -3.877 -24.221 1.00 77.94 185 ILE A C 1
ATOM 1531 O O . ILE A 1 185 ? 5.993 -4.830 -24.453 1.00 77.94 185 ILE A O 1
ATOM 1535 N N . ALA A 1 186 ? 5.469 -2.663 -24.731 1.00 67.38 186 ALA A N 1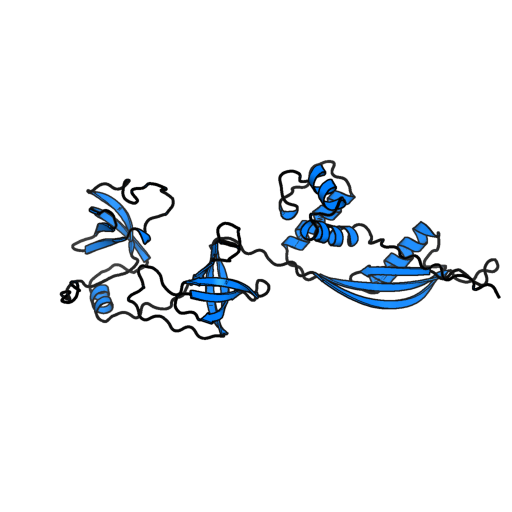
ATOM 1536 C CA . ALA A 1 186 ? 6.501 -2.366 -25.714 1.00 67.38 186 ALA A CA 1
ATOM 1537 C C . ALA A 1 186 ? 7.381 -1.188 -25.280 1.00 67.38 186 ALA A C 1
ATOM 1539 O O . ALA A 1 186 ? 6.910 -0.202 -24.707 1.00 67.38 186 ALA A O 1
ATOM 1540 N N . TYR A 1 187 ? 8.665 -1.273 -25.623 1.00 64.44 187 TYR A N 1
ATOM 1541 C CA . TYR A 1 187 ? 9.568 -0.123 -25.644 1.00 64.44 187 TYR A CA 1
ATOM 1542 C C . TYR A 1 187 ? 9.603 0.454 -27.052 1.00 64.44 187 TYR A C 1
ATOM 1544 O O . TYR A 1 187 ? 9.440 -0.277 -28.031 1.00 64.44 187 TYR A O 1
ATOM 1552 N N . TYR A 1 188 ? 9.950 1.736 -27.167 1.00 56.38 188 TYR A N 1
ATOM 1553 C CA . TYR A 1 188 ? 10.252 2.369 -28.456 1.00 56.38 188 TYR A CA 1
ATOM 1554 C C . TYR A 1 188 ? 11.216 1.533 -29.323 1.00 56.38 188 TYR A C 1
ATOM 1556 O O . TYR A 1 188 ? 11.067 1.486 -30.540 1.00 56.38 188 TYR A O 1
ATOM 1564 N N . ASN A 1 189 ? 12.141 0.789 -28.701 1.00 50.78 189 ASN A N 1
ATOM 1565 C CA . ASN A 1 189 ? 13.137 -0.033 -29.397 1.00 50.78 189 ASN A CA 1
ATOM 1566 C C . ASN A 1 189 ? 12.678 -1.476 -29.706 1.00 50.78 189 ASN A C 1
ATOM 1568 O O . ASN A 1 189 ? 13.356 -2.177 -30.452 1.00 50.78 189 ASN A O 1
ATOM 1572 N N . THR A 1 190 ? 11.542 -1.937 -29.166 1.00 52.94 190 THR A N 1
ATOM 1573 C CA . THR A 1 190 ? 11.013 -3.307 -29.362 1.00 52.94 190 THR A CA 1
ATOM 1574 C C . THR A 1 190 ? 9.722 -3.361 -30.182 1.00 52.94 190 THR A C 1
ATOM 1576 O O . THR A 1 190 ? 9.209 -4.451 -30.408 1.00 52.94 190 THR A O 1
ATOM 1579 N N . GLN A 1 191 ? 9.244 -2.230 -30.722 1.00 51.12 191 GLN A N 1
ATOM 1580 C CA . GLN A 1 191 ? 8.032 -2.150 -31.563 1.00 51.12 191 GLN A CA 1
ATOM 1581 C C . GLN A 1 191 ? 7.994 -3.152 -32.732 1.00 51.12 191 GLN A C 1
ATOM 1583 O O . GLN A 1 191 ? 6.917 -3.493 -33.206 1.00 51.12 191 GLN A O 1
ATOM 1588 N N . LYS A 1 192 ? 9.157 -3.617 -33.208 1.00 47.94 192 LYS A N 1
ATOM 1589 C CA . LYS A 1 192 ? 9.280 -4.554 -34.338 1.00 47.94 192 LYS A CA 1
ATOM 1590 C C . LYS A 1 192 ? 9.415 -6.027 -33.932 1.00 47.94 192 LYS A C 1
ATOM 1592 O O . LYS A 1 192 ? 9.591 -6.870 -34.808 1.00 47.94 192 LYS A O 1
ATOM 1597 N N . LEU A 1 193 ? 9.400 -6.343 -32.637 1.00 50.28 193 LEU A N 1
ATOM 1598 C CA . LEU A 1 193 ? 9.464 -7.723 -32.153 1.00 50.28 193 LEU A CA 1
ATOM 1599 C C . LEU A 1 193 ? 8.054 -8.312 -32.022 1.00 50.28 193 LEU A C 1
ATOM 1601 O O . LEU A 1 193 ? 7.103 -7.558 -31.804 1.00 50.28 193 LEU A O 1
ATOM 1605 N N . PRO A 1 194 ? 7.900 -9.646 -32.129 1.00 51.53 194 PRO A N 1
ATOM 1606 C CA . PRO A 1 194 ? 6.623 -10.296 -31.868 1.00 51.53 194 PRO A CA 1
ATOM 1607 C C . PRO A 1 194 ? 6.143 -9.904 -30.470 1.00 51.53 194 PRO A C 1
ATOM 1609 O O . PRO A 1 194 ? 6.841 -10.148 -29.483 1.00 51.53 194 PRO A O 1
ATOM 1612 N N . GLN A 1 195 ? 4.977 -9.260 -30.379 1.00 58.31 195 GLN A N 1
ATOM 1613 C CA . GLN A 1 195 ? 4.414 -8.910 -29.082 1.00 58.31 195 GLN A CA 1
ATOM 1614 C C . GLN A 1 195 ? 4.106 -10.200 -28.326 1.00 58.31 195 GLN A C 1
ATOM 1616 O O . GLN A 1 195 ? 3.357 -11.056 -28.802 1.00 58.31 195 GLN A O 1
ATOM 1621 N N . LYS A 1 196 ? 4.698 -10.343 -27.139 1.00 62.62 196 LYS A N 1
ATOM 1622 C CA . LYS A 1 196 ? 4.360 -11.436 -26.235 1.00 62.62 196 LYS A CA 1
ATOM 1623 C C . LYS A 1 196 ? 2.892 -11.274 -25.852 1.00 62.62 196 LYS A C 1
ATOM 1625 O O . LYS A 1 196 ? 2.517 -10.264 -25.262 1.00 62.62 196 LYS A O 1
ATOM 1630 N N . GLN A 1 197 ? 2.066 -12.249 -26.216 1.00 70.94 197 GLN A N 1
ATOM 1631 C CA . GLN A 1 197 ? 0.668 -12.254 -25.810 1.00 70.94 197 GLN A CA 1
ATOM 1632 C C . GLN A 1 197 ? 0.608 -12.538 -24.312 1.00 70.94 197 GLN A C 1
ATOM 1634 O O . GLN A 1 197 ? 1.117 -13.555 -23.838 1.00 70.94 197 GLN A O 1
ATOM 1639 N N . PHE A 1 198 ? 0.028 -11.601 -23.572 1.00 82.38 198 PHE A N 1
ATOM 1640 C CA . PHE A 1 198 ? -0.276 -11.784 -22.163 1.00 82.38 198 PHE A CA 1
ATOM 1641 C C . PHE A 1 198 ? -1.691 -12.328 -22.026 1.00 82.38 198 PHE A C 1
ATOM 1643 O O . PHE A 1 198 ? -2.574 -11.986 -22.813 1.00 82.38 198 PHE A O 1
ATOM 1650 N N . VAL A 1 199 ? -1.904 -13.165 -21.016 1.00 83.81 199 VAL A N 1
ATOM 1651 C CA . VAL A 1 199 ? -3.224 -13.715 -20.689 1.00 83.81 199 VAL A CA 1
ATOM 1652 C C . VAL A 1 199 ? -3.684 -13.138 -19.355 1.00 83.81 199 VAL A C 1
ATOM 1654 O O . VAL A 1 199 ? -2.871 -12.888 -18.463 1.00 83.81 199 VAL A O 1
ATOM 1657 N N . ASN A 1 200 ? -4.991 -12.924 -19.209 1.00 86.19 200 ASN A N 1
ATOM 1658 C CA . ASN A 1 200 ? -5.578 -12.558 -17.923 1.00 86.19 200 ASN A CA 1
ATOM 1659 C C . ASN A 1 200 ? -5.258 -13.639 -16.867 1.00 86.19 200 ASN A C 1
ATOM 1661 O O . ASN A 1 200 ? -5.325 -14.834 -17.153 1.00 86.19 200 ASN A O 1
ATOM 1665 N N . GLY A 1 201 ? -4.850 -13.222 -15.671 1.00 81.88 201 GLY A N 1
ATOM 1666 C CA . GLY A 1 201 ? -4.406 -14.087 -14.580 1.00 81.88 201 GLY A CA 1
ATOM 1667 C C . GLY A 1 201 ? -2.931 -14.498 -14.652 1.00 81.88 201 GLY A C 1
ATOM 1668 O O . GLY A 1 201 ? -2.432 -15.151 -13.733 1.00 81.88 201 GLY A O 1
ATOM 1669 N N . GLN A 1 202 ? -2.194 -14.117 -15.701 1.00 86.94 202 GLN A N 1
ATOM 1670 C CA . GLN A 1 202 ? -0.775 -14.449 -15.821 1.00 86.94 202 GLN A CA 1
ATOM 1671 C C . GLN A 1 202 ? 0.054 -13.737 -14.745 1.00 86.94 202 GLN A C 1
ATOM 1673 O O . GLN A 1 202 ? -0.039 -12.522 -14.568 1.00 86.94 202 GLN A O 1
ATOM 1678 N N . ARG A 1 203 ? 0.927 -14.484 -14.060 1.00 88.12 203 ARG A N 1
ATOM 1679 C CA . ARG A 1 203 ? 1.889 -13.911 -13.109 1.00 88.12 203 ARG A CA 1
ATOM 1680 C C . ARG A 1 203 ? 3.082 -13.319 -13.854 1.00 88.12 203 ARG A C 1
ATOM 1682 O O . ARG A 1 203 ? 3.667 -13.969 -14.721 1.00 88.12 203 ARG A O 1
ATOM 1689 N N . VAL A 1 204 ? 3.449 -12.096 -13.496 1.00 88.50 204 VAL A N 1
ATOM 1690 C CA . VAL A 1 204 ? 4.559 -11.339 -14.080 1.00 88.50 204 VAL A CA 1
ATOM 1691 C C . VAL A 1 204 ? 5.397 -10.696 -12.979 1.00 88.50 204 VAL A C 1
ATOM 1693 O O . VAL A 1 204 ? 4.908 -10.423 -11.885 1.00 88.50 204 VAL A O 1
ATOM 1696 N N . ILE A 1 205 ? 6.671 -10.452 -13.272 1.00 87.25 205 ILE A N 1
ATOM 1697 C CA . ILE A 1 205 ? 7.569 -9.714 -12.382 1.00 87.25 205 ILE A CA 1
ATOM 1698 C C . ILE A 1 205 ? 7.737 -8.314 -12.959 1.00 87.25 205 ILE A C 1
ATOM 1700 O O . ILE A 1 205 ? 8.089 -8.167 -14.135 1.00 87.25 205 ILE A O 1
ATOM 1704 N N . ALA A 1 206 ? 7.498 -7.298 -12.137 1.00 88.44 206 ALA A N 1
ATOM 1705 C CA . ALA A 1 206 ? 7.560 -5.910 -12.561 1.00 88.44 206 ALA A CA 1
ATOM 1706 C C . ALA A 1 206 ? 8.339 -5.044 -11.563 1.00 88.44 206 ALA A C 1
ATOM 1708 O O . ALA A 1 206 ? 8.319 -5.297 -10.364 1.00 88.44 206 ALA A O 1
ATOM 1709 N N . THR A 1 207 ? 9.022 -4.020 -12.061 1.00 88.0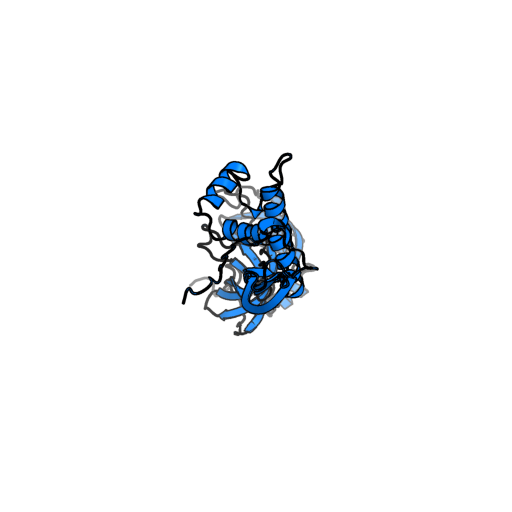0 207 THR A N 1
ATOM 1710 C CA . THR A 1 207 ? 9.730 -3.014 -11.264 1.00 88.00 207 THR A CA 1
ATOM 1711 C C . THR A 1 207 ? 8.900 -1.743 -11.186 1.00 88.00 207 THR A C 1
ATOM 1713 O O . THR A 1 207 ? 8.420 -1.263 -12.211 1.00 88.00 207 THR A O 1
ATOM 1716 N N . VAL A 1 208 ? 8.735 -1.176 -9.993 1.00 88.38 208 VAL A N 1
ATOM 1717 C CA . VAL A 1 208 ? 8.057 0.112 -9.799 1.00 88.38 208 VAL A CA 1
ATOM 1718 C C . VAL A 1 208 ? 8.920 1.235 -10.375 1.00 88.38 208 VAL A C 1
ATOM 1720 O O . VAL A 1 208 ? 10.008 1.492 -9.874 1.00 88.38 208 VAL A O 1
ATOM 1723 N N . MET A 1 209 ? 8.437 1.925 -11.407 1.00 85.56 209 MET A N 1
ATOM 1724 C CA . MET A 1 209 ? 9.161 3.036 -12.042 1.00 85.56 209 MET A CA 1
ATOM 1725 C C . MET A 1 209 ? 8.660 4.402 -11.594 1.00 85.56 209 MET A C 1
ATOM 1727 O O . MET A 1 209 ? 9.430 5.354 -11.573 1.00 85.56 209 MET A O 1
ATOM 1731 N N . ALA A 1 210 ? 7.382 4.508 -11.237 1.00 84.69 210 ALA A N 1
ATOM 1732 C CA . ALA A 1 210 ? 6.824 5.722 -10.663 1.00 84.69 210 ALA A CA 1
ATOM 1733 C C . ALA A 1 210 ? 5.655 5.384 -9.741 1.00 84.69 210 ALA A C 1
ATOM 1735 O O . ALA A 1 210 ? 4.817 4.542 -10.069 1.00 84.69 210 ALA A O 1
ATOM 1736 N N . LEU A 1 211 ? 5.602 6.053 -8.592 1.00 86.94 211 LEU A N 1
ATOM 1737 C CA . LEU A 1 211 ? 4.503 5.931 -7.638 1.00 86.94 211 LEU A CA 1
ATOM 1738 C C . LEU A 1 211 ? 3.291 6.758 -8.095 1.00 86.94 211 LEU A C 1
ATOM 1740 O O . LEU A 1 211 ? 3.405 7.658 -8.927 1.00 86.94 211 LEU A O 1
ATOM 1744 N N . SER A 1 212 ? 2.120 6.463 -7.531 1.00 84.25 212 SER A N 1
ATOM 1745 C CA . SER A 1 212 ? 0.916 7.272 -7.738 1.00 84.25 212 SER A CA 1
ATOM 1746 C C . SER A 1 212 ? 1.123 8.686 -7.192 1.00 84.25 212 SER A C 1
ATOM 1748 O O . SER A 1 212 ? 1.181 8.889 -5.979 1.00 84.25 212 SER A O 1
ATOM 1750 N N . SER A 1 213 ? 1.213 9.665 -8.087 1.00 75.75 213 SER A N 1
ATOM 1751 C CA . SER A 1 213 ? 1.431 11.073 -7.770 1.00 75.75 213 SER A CA 1
ATOM 1752 C C . SER A 1 213 ? 0.679 11.971 -8.765 1.00 75.75 213 SER A C 1
ATOM 1754 O O . SER A 1 213 ? 0.211 11.483 -9.798 1.00 75.75 213 SER A O 1
ATOM 1756 N N . PRO A 1 214 ? 0.510 13.276 -8.491 1.00 73.69 214 PRO A N 1
ATOM 1757 C CA . PRO A 1 214 ? -0.103 14.198 -9.449 1.00 73.69 214 PRO A CA 1
ATOM 1758 C C . PRO A 1 214 ? 0.601 14.200 -10.815 1.00 73.69 214 PRO A C 1
ATOM 1760 O O . PRO A 1 214 ? -0.069 14.253 -11.843 1.00 73.69 214 PRO A O 1
ATOM 1763 N N . GLU A 1 215 ? 1.928 14.048 -10.835 1.00 75.19 215 GLU A N 1
ATOM 1764 C CA . GLU A 1 215 ? 2.745 13.981 -12.054 1.00 75.19 215 GLU A CA 1
ATOM 1765 C C . GLU A 1 215 ? 2.410 12.748 -12.904 1.00 75.19 215 GLU A C 1
ATOM 1767 O O . GLU A 1 215 ? 2.403 12.817 -14.131 1.00 75.19 215 GLU A O 1
ATOM 1772 N N . THR A 1 216 ? 2.060 11.626 -12.267 1.00 77.31 216 THR A N 1
ATOM 1773 C CA . THR A 1 216 ? 1.600 10.408 -12.950 1.00 77.31 216 THR A CA 1
ATOM 1774 C C . THR A 1 216 ? 0.084 10.366 -13.145 1.00 77.31 216 THR A C 1
ATOM 1776 O O . THR A 1 216 ? -0.467 9.328 -13.521 1.00 77.31 216 THR A O 1
ATOM 1779 N N . SER A 1 217 ? -0.626 11.473 -12.887 1.00 77.75 217 SER A N 1
ATOM 1780 C CA . SER A 1 217 ? -2.098 11.519 -12.867 1.00 77.75 217 SER A CA 1
ATOM 1781 C C . SER A 1 217 ? -2.712 10.457 -11.938 1.00 77.75 217 SER A C 1
ATOM 1783 O O . SER A 1 217 ? -3.742 9.856 -12.245 1.00 77.75 217 SER A O 1
ATOM 1785 N N . GLY A 1 218 ? -2.044 10.178 -10.815 1.00 76.69 218 GLY A N 1
ATOM 1786 C CA . GLY A 1 218 ? -2.439 9.183 -9.817 1.00 76.69 218 GLY A CA 1
ATOM 1787 C C . GLY A 1 218 ? -2.107 7.732 -10.182 1.00 76.69 218 GLY A C 1
ATOM 1788 O O . GLY A 1 218 ? -2.509 6.819 -9.458 1.00 76.69 218 GLY A O 1
ATOM 1789 N N . ARG A 1 219 ? -1.383 7.481 -11.279 1.00 86.25 219 ARG A N 1
ATOM 1790 C CA . ARG A 1 219 ? -1.116 6.126 -11.780 1.00 86.25 219 ARG A CA 1
ATOM 1791 C C . ARG A 1 219 ? 0.194 5.566 -11.234 1.00 86.25 219 ARG A C 1
ATOM 1793 O O . ARG A 1 219 ? 1.237 6.203 -11.313 1.00 86.25 219 ARG A O 1
ATOM 1800 N N . LEU A 1 220 ? 0.145 4.331 -10.748 1.00 89.56 220 LEU A N 1
ATOM 1801 C CA . LEU A 1 220 ? 1.336 3.544 -10.446 1.00 89.56 220 LEU A CA 1
ATOM 1802 C C . LEU A 1 220 ? 1.895 2.986 -11.761 1.00 89.56 220 LEU A C 1
ATOM 1804 O O . LEU A 1 220 ? 1.194 2.255 -12.463 1.00 89.56 220 LEU A O 1
ATOM 1808 N N . LEU A 1 221 ? 3.136 3.329 -12.102 1.00 89.81 221 LEU A N 1
ATOM 1809 C CA . LEU A 1 221 ? 3.783 2.891 -13.340 1.00 89.81 221 LEU A CA 1
ATOM 1810 C C . LEU A 1 221 ? 4.820 1.816 -13.039 1.00 89.81 221 LEU A C 1
ATOM 1812 O O . LEU A 1 221 ? 5.699 2.002 -12.193 1.00 89.81 221 LEU A O 1
ATOM 1816 N N . LEU A 1 222 ? 4.727 0.702 -13.756 1.00 90.25 222 LEU A N 1
ATOM 1817 C CA . LEU A 1 222 ? 5.628 -0.428 -13.621 1.00 90.25 222 LEU A CA 1
ATOM 1818 C C . LEU A 1 222 ? 6.275 -0.802 -14.950 1.00 90.25 222 LEU A C 1
ATOM 1820 O O . LEU A 1 222 ? 5.745 -0.578 -16.036 1.00 90.25 222 LEU A O 1
ATOM 1824 N N . HIS A 1 223 ? 7.432 -1.429 -14.835 1.00 86.75 223 HIS A N 1
ATOM 1825 C CA . HIS A 1 223 ? 8.224 -1.940 -15.934 1.00 86.75 223 HIS A CA 1
ATOM 1826 C C . HIS A 1 223 ? 8.312 -3.460 -15.839 1.00 86.75 223 HIS A C 1
ATOM 1828 O O . HIS A 1 223 ? 8.712 -3.985 -14.805 1.00 86.75 223 HIS A O 1
ATOM 1834 N N . LEU A 1 224 ? 7.960 -4.184 -16.900 1.00 85.44 224 LEU A N 1
ATOM 1835 C CA . LEU A 1 224 ? 8.020 -5.648 -16.902 1.00 85.44 224 LEU A CA 1
ATOM 1836 C C . LEU A 1 224 ? 9.476 -6.117 -16.994 1.00 85.44 224 LEU A C 1
ATOM 1838 O O . LEU A 1 224 ? 10.179 -5.801 -17.949 1.00 85.44 224 LEU A O 1
ATOM 1842 N N . ASN A 1 225 ? 9.932 -6.898 -16.015 1.00 71.62 225 ASN A N 1
ATOM 1843 C CA . ASN A 1 225 ? 11.314 -7.391 -15.978 1.00 71.62 225 ASN A CA 1
ATOM 1844 C C . ASN A 1 225 ? 11.528 -8.595 -16.904 1.00 71.62 225 ASN A C 1
ATOM 1846 O O . ASN A 1 225 ? 12.653 -8.871 -17.311 1.00 71.62 225 ASN A O 1
ATOM 1850 N N . SER A 1 226 ? 10.456 -9.313 -17.251 1.00 58.62 226 SER A N 1
ATOM 1851 C CA . SER A 1 226 ? 10.502 -10.478 -18.133 1.00 58.62 226 SER A CA 1
ATOM 1852 C C . SER A 1 226 ? 9.491 -10.371 -19.275 1.00 58.62 226 SER A C 1
ATOM 1854 O O . SER A 1 226 ? 8.534 -11.141 -19.393 1.00 58.62 226 SER A O 1
ATOM 1856 N N . ILE A 1 227 ? 9.780 -9.491 -20.233 1.00 53.69 227 ILE A N 1
ATOM 1857 C CA . ILE A 1 227 ? 9.423 -9.787 -21.628 1.00 53.69 227 ILE A CA 1
ATOM 1858 C C . ILE A 1 227 ? 10.369 -10.921 -22.040 1.00 53.69 227 ILE A C 1
ATOM 1860 O O . ILE A 1 227 ? 11.473 -10.689 -22.516 1.00 53.69 227 ILE A O 1
ATOM 1864 N N . GLY A 1 228 ? 10.011 -12.140 -21.620 1.00 42.56 228 GLY A N 1
ATOM 1865 C CA . GLY A 1 228 ? 10.909 -13.295 -21.613 1.00 42.56 228 GLY A CA 1
ATOM 1866 C C . GLY A 1 228 ? 11.594 -13.523 -22.954 1.00 42.56 228 GLY A C 1
ATOM 1867 O O . GLY A 1 228 ? 10.972 -13.287 -23.980 1.00 42.56 228 GLY A O 1
ATOM 1868 N N . GLU A 1 229 ? 12.846 -13.979 -22.866 1.00 38.47 229 GLU A N 1
ATOM 1869 C CA . GLU A 1 229 ? 13.654 -14.581 -23.928 1.00 38.47 229 GLU A CA 1
ATOM 1870 C C . GLU A 1 229 ? 13.476 -13.941 -25.301 1.00 38.47 229 GLU A C 1
ATOM 1872 O O . GLU A 1 229 ? 12.533 -14.227 -26.032 1.00 38.47 229 GLU A O 1
ATOM 1877 N N . VAL A 1 230 ? 14.463 -13.124 -25.675 1.00 36.78 230 VAL A N 1
ATOM 1878 C CA . VAL A 1 230 ? 14.745 -12.782 -27.069 1.00 36.78 230 VAL A CA 1
ATOM 1879 C C . VAL A 1 230 ? 14.572 -14.051 -27.905 1.00 36.78 230 VAL A C 1
ATOM 1881 O O . VAL A 1 230 ? 15.439 -14.923 -27.881 1.00 36.78 230 VAL A O 1
ATOM 1884 N N . THR A 1 231 ? 13.453 -14.176 -28.624 1.00 33.22 231 THR A N 1
ATOM 1885 C CA . THR A 1 231 ? 13.316 -15.161 -29.693 1.00 33.22 231 THR A CA 1
ATOM 1886 C C . THR A 1 231 ? 14.389 -14.792 -30.688 1.00 33.22 231 THR A C 1
ATOM 1888 O O . THR A 1 231 ? 14.258 -13.821 -31.434 1.00 33.22 231 THR A O 1
ATOM 1891 N N . GLU A 1 232 ? 15.506 -15.501 -30.594 1.00 35.66 232 GLU A N 1
ATOM 1892 C CA . GLU A 1 232 ? 16.660 -15.272 -31.430 1.00 35.66 232 GLU A CA 1
ATOM 1893 C C . GLU A 1 232 ? 16.220 -15.437 -32.880 1.00 35.66 232 GLU A C 1
ATOM 1895 O O . GLU A 1 232 ? 15.896 -16.544 -33.328 1.00 35.66 232 GLU A O 1
ATOM 1900 N N . THR A 1 233 ? 16.198 -14.330 -33.617 1.00 40.53 233 THR A N 1
ATOM 1901 C CA . THR A 1 233 ? 16.052 -14.382 -35.062 1.00 40.53 233 THR A CA 1
ATOM 1902 C C . THR A 1 233 ? 17.208 -15.214 -35.619 1.00 40.53 233 THR A C 1
ATOM 1904 O O . THR A 1 233 ? 18.308 -15.270 -35.059 1.00 40.53 233 THR A O 1
ATOM 1907 N N . SER A 1 234 ? 17.000 -15.883 -36.751 1.00 45.00 234 SER A N 1
ATOM 1908 C CA . SER A 1 234 ? 18.069 -16.641 -37.423 1.00 45.00 234 SER A CA 1
ATOM 1909 C C . SER A 1 234 ? 19.334 -15.792 -37.659 1.00 45.00 234 SER A C 1
ATOM 1911 O O . SER A 1 234 ? 20.449 -16.315 -37.622 1.00 45.00 234 SER A O 1
ATOM 1913 N N . SER A 1 235 ? 19.176 -14.469 -37.800 1.00 46.28 235 SER A N 1
ATOM 1914 C CA . SER A 1 235 ? 20.265 -13.492 -37.879 1.00 46.28 235 SER A CA 1
ATOM 1915 C C . SER A 1 235 ? 21.007 -13.262 -36.553 1.00 46.28 235 SER A C 1
ATOM 1917 O O . SER A 1 235 ? 22.234 -13.169 -36.572 1.00 46.28 235 SER A O 1
ATOM 1919 N N . SER A 1 236 ? 20.332 -13.240 -35.395 1.00 45.56 236 SER A N 1
ATOM 1920 C CA . SER A 1 236 ? 20.991 -13.080 -34.088 1.00 45.56 236 SER A CA 1
ATOM 1921 C C . SER A 1 236 ? 21.766 -14.335 -33.663 1.00 45.56 236 SER A C 1
ATOM 1923 O O . SER A 1 236 ? 22.814 -14.217 -33.029 1.00 45.56 236 SER A O 1
ATOM 1925 N N . LYS A 1 237 ? 21.319 -15.534 -34.078 1.00 46.25 237 LYS A N 1
ATOM 1926 C CA . LYS A 1 237 ? 22.046 -16.808 -33.874 1.00 46.25 237 LYS A CA 1
ATOM 1927 C C . LYS A 1 237 ? 23.384 -16.838 -34.611 1.00 46.25 237 LYS A C 1
ATOM 1929 O O . LYS A 1 237 ? 24.396 -17.272 -34.063 1.00 46.25 237 LYS A O 1
ATOM 1934 N N . ARG A 1 238 ? 23.404 -16.349 -35.856 1.00 47.69 238 ARG A N 1
ATOM 1935 C CA . ARG A 1 238 ? 24.619 -16.269 -36.681 1.00 47.69 238 ARG A CA 1
ATOM 1936 C C . ARG A 1 238 ? 25.578 -15.183 -36.183 1.00 47.69 238 ARG A C 1
ATOM 1938 O O . ARG A 1 238 ? 26.783 -15.418 -36.171 1.00 47.69 238 ARG A O 1
ATOM 1945 N N . ALA A 1 239 ? 25.044 -14.052 -35.711 1.00 48.09 239 ALA A N 1
ATOM 1946 C CA . ALA A 1 239 ? 25.825 -12.956 -35.135 1.00 48.09 239 ALA A CA 1
ATOM 1947 C C . ALA A 1 239 ? 26.505 -13.351 -33.811 1.00 48.09 239 ALA A C 1
ATOM 1949 O O . ALA A 1 239 ? 27.710 -13.157 -33.667 1.00 48.09 239 ALA A O 1
ATOM 1950 N N . LYS A 1 240 ? 25.768 -13.990 -32.884 1.00 51.22 240 LYS A N 1
ATOM 1951 C CA . LYS A 1 240 ? 26.317 -14.504 -31.612 1.00 51.22 240 LYS A CA 1
ATOM 1952 C C . LYS A 1 240 ? 27.440 -15.517 -31.820 1.00 51.22 240 LYS A C 1
ATOM 1954 O O . LYS A 1 240 ? 28.406 -15.515 -31.072 1.00 51.22 240 LYS A O 1
ATOM 1959 N N . LYS A 1 241 ? 27.358 -16.349 -32.864 1.00 50.78 241 LYS A N 1
ATOM 1960 C CA . LYS A 1 241 ? 28.407 -17.329 -33.195 1.00 50.78 241 LYS A CA 1
ATOM 1961 C C . LYS A 1 241 ? 29.708 -16.679 -33.701 1.00 50.78 241 LYS A C 1
ATOM 1963 O O . LYS A 1 241 ? 30.723 -17.361 -33.798 1.00 50.78 241 LYS A O 1
ATOM 1968 N N . LYS A 1 242 ? 29.679 -15.384 -34.042 1.00 53.88 242 LYS A N 1
ATOM 1969 C CA . LYS A 1 242 ? 30.793 -14.633 -34.646 1.00 53.88 242 LYS A CA 1
ATOM 1970 C C . LYS A 1 242 ? 31.397 -13.569 -33.717 1.00 53.88 242 LYS A C 1
ATOM 1972 O O . LYS A 1 242 ? 32.471 -13.060 -34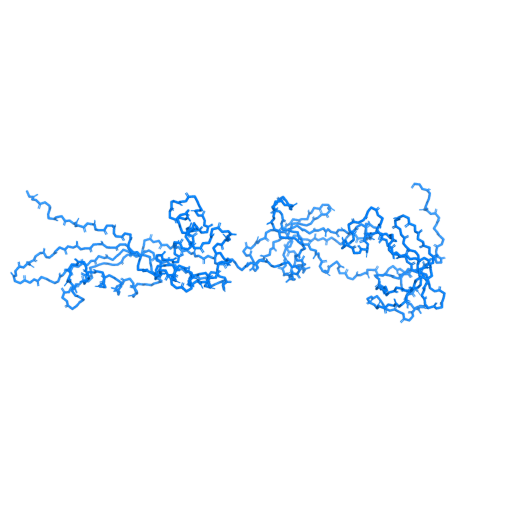.018 1.00 53.88 242 LYS A O 1
ATOM 1977 N N . SER A 1 243 ? 30.740 -13.237 -32.604 1.00 57.53 243 SER A N 1
ATOM 1978 C CA . SER A 1 243 ? 31.221 -12.272 -31.607 1.00 57.53 243 SER A CA 1
ATOM 1979 C C . SER A 1 243 ? 31.471 -12.953 -30.262 1.00 57.53 243 SER A C 1
ATOM 1981 O O . SER A 1 243 ? 30.580 -13.616 -29.745 1.00 57.53 243 SER A O 1
ATOM 1983 N N . SER A 1 244 ? 32.630 -12.729 -29.640 1.00 62.84 244 SER A N 1
ATOM 1984 C CA . SER A 1 244 ? 32.953 -13.219 -28.285 1.00 62.84 244 SER A CA 1
ATOM 1985 C C . SER A 1 244 ? 32.198 -12.498 -27.155 1.00 62.84 244 SER A C 1
ATOM 1987 O O . SER A 1 244 ? 32.420 -12.786 -25.980 1.00 62.84 244 SER A O 1
ATOM 1989 N N . TYR A 1 245 ? 31.324 -11.546 -27.488 1.00 70.12 245 TYR A N 1
ATOM 1990 C CA . TYR A 1 245 ? 30.640 -10.685 -26.531 1.00 70.12 245 TYR A CA 1
ATOM 1991 C C . TYR A 1 245 ? 29.214 -11.161 -26.244 1.00 70.12 245 TYR A C 1
ATOM 1993 O O . TYR A 1 245 ? 28.455 -11.473 -27.162 1.00 70.12 245 TYR A O 1
ATOM 2001 N N . ASN A 1 246 ? 28.831 -11.149 -24.966 1.00 70.19 246 ASN A N 1
ATOM 2002 C CA . ASN A 1 246 ? 27.489 -11.502 -24.514 1.00 70.19 246 ASN A CA 1
ATOM 2003 C C . ASN A 1 246 ? 26.622 -10.250 -24.304 1.00 70.19 246 ASN A C 1
ATOM 2005 O O . ASN A 1 246 ? 27.114 -9.170 -23.971 1.00 70.19 246 ASN A O 1
ATOM 2009 N N . VAL A 1 247 ? 25.305 -10.404 -24.466 1.00 67.81 247 VAL A N 1
ATOM 2010 C CA . VAL A 1 247 ? 24.337 -9.369 -24.068 1.00 67.81 247 VAL A CA 1
ATOM 2011 C C . VAL A 1 247 ? 24.479 -9.121 -22.561 1.00 67.81 247 VAL A C 1
ATOM 2013 O O . VAL A 1 247 ? 24.578 -10.063 -21.781 1.00 67.81 247 VAL A O 1
ATOM 2016 N N . GLY A 1 248 ? 24.520 -7.852 -22.159 1.00 67.69 248 GLY A N 1
ATOM 2017 C CA . GLY A 1 248 ? 24.748 -7.406 -20.785 1.00 67.69 248 GLY A CA 1
ATOM 2018 C C . GLY A 1 248 ? 26.206 -7.075 -20.452 1.00 67.69 248 GLY A C 1
ATOM 2019 O O . GLY A 1 248 ? 26.442 -6.376 -19.467 1.00 67.69 248 GLY A O 1
ATOM 2020 N N . SER A 1 249 ? 27.180 -7.495 -21.268 1.00 74.00 249 SER A N 1
ATOM 2021 C CA . SER A 1 249 ? 28.590 -7.147 -21.055 1.00 74.00 249 SER A CA 1
ATOM 2022 C C . SER A 1 249 ? 28.828 -5.642 -21.215 1.00 74.00 249 SER A C 1
ATOM 2024 O O . SER A 1 249 ? 28.294 -5.008 -22.129 1.00 74.00 249 SER A O 1
ATOM 2026 N N . LEU A 1 250 ? 29.648 -5.078 -20.325 1.00 80.19 250 LEU A N 1
ATOM 2027 C CA . LEU A 1 250 ? 30.166 -3.718 -20.447 1.00 80.19 250 LEU A CA 1
ATOM 2028 C C . LEU A 1 250 ? 31.425 -3.750 -21.311 1.00 80.19 250 LEU A C 1
ATOM 2030 O O . LEU A 1 250 ? 32.365 -4.481 -21.006 1.00 80.19 250 LEU A O 1
ATOM 2034 N N . VAL A 1 251 ? 31.436 -2.967 -22.383 1.00 85.75 251 VAL A N 1
ATOM 2035 C CA . VAL A 1 251 ? 32.552 -2.886 -23.324 1.00 85.75 251 VAL A CA 1
ATOM 2036 C C . VAL A 1 251 ? 33.009 -1.436 -23.483 1.00 85.75 251 VAL A C 1
ATOM 2038 O O . VAL A 1 251 ? 32.167 -0.536 -23.569 1.00 85.75 251 VAL A O 1
ATOM 2041 N N . PRO A 1 252 ? 34.327 -1.181 -23.525 1.00 89.06 252 PRO A N 1
ATOM 2042 C CA . PRO A 1 252 ? 34.838 0.114 -23.941 1.00 89.06 252 PRO A CA 1
ATOM 2043 C C . PRO A 1 252 ? 34.596 0.283 -25.444 1.00 89.06 252 PRO A C 1
ATOM 2045 O O . PRO A 1 252 ? 34.917 -0.600 -26.243 1.00 89.06 252 PRO A O 1
ATOM 2048 N N . ALA A 1 253 ? 34.013 1.412 -25.825 1.00 90.50 253 ALA A N 1
ATOM 2049 C CA . ALA A 1 253 ? 33.653 1.717 -27.198 1.00 90.50 253 ALA A CA 1
ATOM 2050 C C . ALA A 1 253 ? 34.009 3.168 -27.534 1.00 90.50 253 ALA A C 1
ATOM 2052 O O . ALA A 1 253 ? 33.736 4.078 -26.757 1.00 90.50 253 ALA A O 1
ATOM 2053 N N . GLU A 1 254 ? 34.612 3.394 -28.695 1.00 91.62 254 GLU A N 1
ATOM 2054 C CA . GLU A 1 254 ? 34.993 4.725 -29.163 1.00 91.62 254 GLU A CA 1
ATOM 2055 C C . GLU A 1 254 ? 33.867 5.338 -30.001 1.00 91.62 254 GLU A C 1
ATOM 2057 O O . GLU A 1 254 ? 33.334 4.701 -30.914 1.00 91.62 254 GLU A O 1
ATOM 2062 N N . VAL A 1 255 ? 33.501 6.584 -29.706 1.00 91.94 255 VAL A N 1
ATOM 2063 C CA . VAL A 1 255 ? 32.482 7.331 -30.447 1.00 91.94 255 VAL A CA 1
ATOM 2064 C C . VAL A 1 255 ? 33.017 7.691 -31.830 1.00 91.94 255 VAL A C 1
ATOM 2066 O O . VAL A 1 255 ? 33.967 8.454 -31.962 1.00 91.94 255 VAL A O 1
ATOM 2069 N N . THR A 1 256 ? 32.383 7.167 -32.874 1.00 88.75 256 THR A N 1
ATOM 2070 C CA . THR A 1 256 ? 32.772 7.415 -34.275 1.00 88.75 256 THR A CA 1
ATOM 2071 C C . THR A 1 256 ? 31.972 8.533 -34.922 1.00 88.75 256 THR A C 1
ATOM 2073 O O . THR A 1 256 ? 32.511 9.299 -35.710 1.00 88.75 256 THR A O 1
ATOM 2076 N N . GLU A 1 257 ? 30.688 8.635 -34.591 1.00 89.31 257 GLU A N 1
ATOM 2077 C CA . GLU A 1 257 ? 29.778 9.588 -35.216 1.00 89.31 257 GLU A CA 1
ATOM 2078 C C . GLU A 1 257 ? 28.693 9.978 -34.213 1.00 89.31 257 GLU A C 1
ATOM 2080 O O . GLU A 1 257 ? 28.121 9.114 -33.535 1.00 89.31 257 GLU A O 1
ATOM 2085 N N . ILE A 1 258 ? 28.407 11.277 -34.135 1.00 88.50 258 ILE A N 1
ATOM 2086 C CA . ILE A 1 258 ? 27.350 11.839 -33.296 1.00 88.50 258 ILE A CA 1
ATOM 2087 C C . ILE A 1 258 ? 26.272 12.392 -34.213 1.00 88.50 258 ILE A C 1
ATOM 2089 O O . ILE A 1 258 ? 26.519 13.309 -34.990 1.00 88.50 258 ILE A O 1
ATOM 2093 N N . MET A 1 259 ? 25.071 11.836 -34.113 1.00 84.88 259 MET A N 1
ATOM 2094 C CA . MET A 1 259 ? 23.901 12.296 -34.851 1.00 84.88 259 MET A CA 1
ATOM 2095 C C . MET A 1 259 ? 22.834 12.775 -33.862 1.00 84.88 259 MET A C 1
ATOM 2097 O O . MET A 1 259 ? 22.856 12.353 -32.705 1.00 84.88 259 MET A O 1
ATOM 2101 N N . PRO A 1 260 ? 21.853 13.592 -34.291 1.00 80.44 260 PRO A N 1
ATOM 2102 C CA . PRO A 1 260 ? 20.861 14.164 -33.377 1.00 80.44 260 PRO A CA 1
ATOM 2103 C C . PRO A 1 260 ? 20.120 13.133 -32.507 1.00 80.44 260 PRO A C 1
ATOM 2105 O O . PRO A 1 260 ? 19.829 13.408 -31.350 1.00 80.44 260 PRO A O 1
ATOM 2108 N N . LEU A 1 261 ? 19.854 11.933 -33.043 1.00 76.81 261 LEU A N 1
ATOM 2109 C CA . LEU A 1 261 ? 19.056 10.885 -32.382 1.00 76.81 261 LEU A CA 1
ATOM 2110 C C . LEU A 1 261 ? 19.818 9.568 -32.138 1.00 76.81 261 LEU A C 1
ATOM 2112 O O . LEU A 1 261 ? 19.243 8.602 -31.630 1.00 76.81 261 LEU A O 1
ATOM 2116 N N . LYS A 1 262 ? 21.097 9.483 -32.526 1.00 84.12 262 LYS A N 1
ATOM 2117 C CA . LYS A 1 262 ? 21.900 8.265 -32.349 1.00 84.12 262 LYS A CA 1
ATOM 2118 C C . LYS A 1 262 ? 23.399 8.550 -32.252 1.00 84.12 262 LYS A C 1
ATOM 2120 O O . LYS A 1 262 ? 23.913 9.404 -32.966 1.00 84.12 262 LYS A O 1
ATOM 2125 N N . LEU A 1 263 ? 24.106 7.749 -31.460 1.00 86.06 263 LEU A N 1
ATOM 2126 C CA . LEU A 1 263 ? 25.566 7.632 -31.497 1.00 86.06 263 LEU A CA 1
ATOM 2127 C C . LEU A 1 263 ? 25.959 6.374 -32.256 1.00 86.06 263 LEU A C 1
ATOM 2129 O O . LEU A 1 263 ? 25.339 5.323 -32.074 1.00 86.06 263 LEU A O 1
ATOM 2133 N N . ARG A 1 264 ? 27.018 6.456 -33.059 1.00 87.44 264 ARG A N 1
ATOM 2134 C CA . ARG A 1 264 ? 27.705 5.273 -33.582 1.00 87.44 264 ARG A CA 1
ATOM 2135 C C . ARG A 1 264 ? 29.011 5.085 -32.849 1.00 87.44 264 ARG A C 1
ATOM 2137 O O . ARG A 1 264 ? 29.810 6.013 -32.727 1.00 87.44 264 ARG A O 1
ATOM 2144 N N . LEU A 1 265 ? 29.236 3.861 -32.413 1.00 90.62 265 LEU A N 1
ATOM 2145 C CA . LEU A 1 265 ? 30.408 3.471 -31.654 1.00 90.62 265 LEU A CA 1
ATOM 2146 C C . LEU A 1 265 ? 31.175 2.402 -32.428 1.00 90.62 265 LEU A C 1
ATOM 2148 O O . LEU A 1 265 ? 30.564 1.603 -33.136 1.00 90.62 265 LEU A O 1
ATOM 2152 N N . LYS A 1 266 ? 32.489 2.342 -32.254 1.00 89.38 266 LYS A N 1
ATOM 2153 C CA . LYS A 1 266 ? 33.311 1.194 -32.651 1.00 89.38 266 LYS A CA 1
ATOM 2154 C C . LYS A 1 266 ? 33.889 0.549 -31.402 1.00 89.38 266 LYS A C 1
ATOM 2156 O O . LYS A 1 266 ? 34.285 1.244 -30.470 1.00 89.38 266 LYS A O 1
ATOM 2161 N N . PHE A 1 267 ? 33.918 -0.772 -31.364 1.00 87.12 267 PHE A N 1
ATOM 2162 C CA . PHE A 1 267 ? 34.513 -1.515 -30.258 1.00 87.12 267 PHE A CA 1
ATOM 2163 C C . PHE A 1 267 ? 35.114 -2.814 -30.783 1.00 87.12 267 PHE A C 1
ATOM 2165 O O . PHE A 1 267 ? 34.606 -3.397 -31.737 1.00 87.12 267 PHE A O 1
ATOM 2172 N N . GLY A 1 268 ? 36.214 -3.267 -30.182 1.00 79.88 268 GLY A N 1
ATOM 2173 C CA . GLY A 1 268 ? 36.944 -4.435 -30.678 1.00 79.88 268 GLY A CA 1
ATOM 2174 C C . GLY A 1 268 ? 37.355 -4.318 -32.154 1.00 79.88 268 GLY A C 1
ATOM 2175 O O . GLY A 1 268 ? 37.421 -3.232 -32.731 1.00 79.88 268 GLY A O 1
ATOM 2176 N N . ILE A 1 269 ? 37.642 -5.459 -32.778 1.00 76.94 269 ILE A N 1
ATOM 2177 C CA . ILE A 1 269 ? 38.085 -5.518 -34.174 1.00 76.94 269 ILE A CA 1
ATOM 2178 C C . ILE A 1 269 ? 36.859 -5.720 -35.069 1.00 76.94 269 ILE A C 1
ATOM 2180 O O . ILE A 1 269 ? 36.277 -6.801 -35.100 1.00 76.94 269 ILE A O 1
ATOM 2184 N N . GLY A 1 270 ? 36.467 -4.671 -35.797 1.00 73.31 270 GLY A N 1
ATOM 2185 C CA . GLY A 1 270 ? 35.424 -4.741 -36.827 1.00 73.31 270 GLY A CA 1
ATOM 2186 C C . GLY A 1 270 ? 33.974 -4.704 -36.328 1.00 73.31 270 GLY A C 1
ATOM 2187 O O . GLY A 1 270 ? 33.070 -4.894 -37.142 1.00 73.31 270 GLY A O 1
ATOM 2188 N N . PHE A 1 271 ? 33.721 -4.440 -35.039 1.00 80.94 271 PHE A N 1
ATOM 2189 C CA . PHE A 1 271 ? 32.355 -4.266 -34.533 1.00 80.94 271 PHE A CA 1
ATOM 2190 C C . PHE A 1 271 ? 31.958 -2.793 -34.446 1.00 80.94 271 PHE A C 1
ATOM 2192 O O . PHE A 1 271 ? 32.703 -1.933 -33.969 1.00 80.94 271 PHE A O 1
ATOM 2199 N N . CYS A 1 272 ? 30.726 -2.529 -34.874 1.00 81.44 272 CYS A N 1
ATOM 2200 C CA . CYS A 1 272 ? 30.081 -1.229 -34.790 1.00 81.44 272 CYS A CA 1
ATOM 2201 C C . CYS A 1 272 ? 28.839 -1.343 -33.903 1.00 81.44 272 CYS A C 1
ATOM 2203 O O . CYS A 1 272 ? 28.001 -2.221 -34.101 1.00 81.44 272 CYS A O 1
ATOM 2205 N N . GLY A 1 273 ? 28.713 -0.436 -32.942 1.00 83.69 273 GLY A N 1
ATOM 2206 C CA . GLY A 1 273 ? 27.546 -0.271 -32.086 1.00 83.69 273 GLY A CA 1
ATOM 2207 C C . GLY A 1 273 ? 26.733 0.961 -32.472 1.00 83.69 273 GLY A C 1
ATOM 2208 O O . GLY A 1 273 ? 27.244 1.908 -33.076 1.00 83.69 273 GLY A O 1
ATOM 2209 N N . ARG A 1 274 ? 25.458 0.967 -32.088 1.00 83.88 274 ARG A N 1
ATOM 2210 C CA . ARG A 1 274 ? 24.589 2.144 -32.144 1.00 83.88 274 ARG A CA 1
ATOM 2211 C C . ARG A 1 274 ? 23.919 2.312 -30.787 1.00 83.88 274 ARG A C 1
ATOM 2213 O O . ARG A 1 274 ? 23.393 1.335 -30.272 1.00 83.88 274 ARG A O 1
ATOM 2220 N N . VAL A 1 275 ? 23.902 3.536 -30.271 1.00 83.75 275 VAL A N 1
ATOM 2221 C CA . VAL A 1 275 ? 23.111 3.921 -29.092 1.00 83.75 275 VAL A CA 1
ATOM 2222 C C . VAL A 1 275 ? 22.030 4.883 -29.554 1.00 83.75 275 VAL A C 1
ATOM 2224 O O . VAL A 1 275 ? 22.327 5.855 -30.253 1.00 83.75 275 VAL A O 1
ATOM 2227 N N . HIS A 1 276 ? 20.773 4.591 -29.236 1.00 79.25 276 HIS A N 1
ATOM 2228 C CA . HIS A 1 276 ? 19.651 5.473 -29.562 1.00 79.25 276 HIS A CA 1
ATOM 2229 C C . HIS A 1 276 ? 19.402 6.482 -28.436 1.00 79.25 276 HIS A C 1
ATOM 2231 O O . HIS A 1 276 ? 19.722 6.201 -27.288 1.00 79.25 276 HIS A O 1
ATOM 2237 N N . ILE A 1 277 ? 18.800 7.637 -28.741 1.00 77.31 277 ILE A N 1
ATOM 2238 C CA . ILE A 1 277 ? 18.448 8.660 -27.735 1.00 77.31 277 ILE A CA 1
ATOM 2239 C C . ILE A 1 277 ? 17.649 8.086 -26.553 1.00 77.31 277 ILE A C 1
ATOM 2241 O O . ILE A 1 277 ? 17.856 8.491 -25.419 1.00 77.31 277 ILE A O 1
ATOM 2245 N N . THR A 1 278 ? 16.804 7.084 -26.804 1.00 68.38 278 THR A N 1
ATOM 2246 C CA . THR A 1 278 ? 15.979 6.406 -25.789 1.00 68.38 278 THR A CA 1
ATOM 2247 C C . THR A 1 278 ? 16.765 5.494 -24.838 1.00 68.38 278 THR A C 1
ATOM 2249 O O . THR A 1 278 ? 16.176 4.918 -23.931 1.00 68.38 278 THR A O 1
ATOM 2252 N N . GLU A 1 279 ? 18.068 5.311 -25.063 1.00 70.50 279 GLU A N 1
ATOM 2253 C CA . GLU A 1 279 ? 18.974 4.496 -24.238 1.00 70.50 279 GLU A CA 1
ATOM 2254 C C . GLU A 1 279 ? 19.984 5.363 -23.466 1.00 70.50 279 GLU A C 1
ATOM 2256 O O . GLU A 1 279 ? 20.842 4.842 -22.751 1.00 70.50 279 GLU A O 1
ATOM 2261 N N . VAL A 1 280 ? 19.904 6.686 -23.631 1.00 69.19 280 VAL A N 1
ATOM 2262 C CA . VAL A 1 280 ? 20.751 7.663 -22.945 1.00 69.19 280 VAL A CA 1
ATOM 2263 C C . VAL A 1 280 ? 20.075 8.074 -21.642 1.00 69.19 280 VAL A C 1
ATOM 2265 O O . VAL A 1 280 ? 18.861 8.199 -21.574 1.00 69.19 280 VAL A O 1
ATOM 2268 N N . ASN A 1 281 ? 20.874 8.261 -20.597 1.00 60.16 281 ASN A N 1
ATOM 2269 C CA . ASN A 1 281 ? 20.398 8.614 -19.266 1.00 60.16 281 ASN A CA 1
ATOM 2270 C C . ASN A 1 281 ? 19.715 10.002 -19.239 1.00 60.16 281 ASN A C 1
ATOM 2272 O O . ASN A 1 281 ? 20.319 10.985 -19.671 1.00 60.16 281 ASN A O 1
ATOM 2276 N N . ASP A 1 282 ? 18.519 10.079 -18.646 1.00 57.78 282 ASP A N 1
ATOM 2277 C CA . ASP A 1 282 ? 17.712 11.302 -18.474 1.00 57.78 282 ASP A CA 1
ATOM 2278 C C . ASP A 1 282 ? 18.327 12.329 -17.504 1.00 57.78 282 ASP A C 1
ATOM 2280 O O . ASP A 1 282 ? 17.845 13.455 -17.390 1.00 57.78 282 ASP A O 1
ATOM 2284 N N . ASN A 1 283 ? 19.422 11.986 -16.816 1.00 54.50 283 ASN A N 1
ATOM 2285 C CA . ASN A 1 283 ? 20.104 12.885 -15.875 1.00 54.50 283 ASN A CA 1
ATOM 2286 C C . ASN A 1 283 ? 20.658 14.176 -16.519 1.00 54.50 283 ASN A C 1
ATOM 2288 O O . ASN A 1 283 ? 21.081 15.078 -15.798 1.00 54.50 283 ASN A O 1
ATOM 2292 N N . ASN A 1 284 ? 20.668 14.281 -17.851 1.00 51.69 284 ASN A N 1
ATOM 2293 C CA . ASN A 1 284 ? 21.042 15.489 -18.579 1.00 51.69 284 ASN A CA 1
ATOM 2294 C C . ASN A 1 284 ? 19.809 16.150 -19.209 1.00 51.69 284 ASN A C 1
ATOM 2296 O O . ASN A 1 284 ? 19.415 15.830 -20.328 1.00 51.69 284 ASN A O 1
ATOM 2300 N N . VAL A 1 285 ? 19.256 17.140 -18.507 1.00 51.78 285 VAL A N 1
ATOM 2301 C CA . VAL A 1 285 ? 18.181 18.041 -18.964 1.00 51.78 285 VAL A CA 1
ATOM 2302 C C . VAL A 1 285 ? 18.725 19.062 -19.979 1.00 51.78 285 VAL A C 1
ATOM 2304 O O . VAL A 1 285 ? 18.653 20.271 -19.780 1.00 51.78 285 VAL A O 1
ATOM 2307 N N . LEU A 1 286 ? 19.360 18.598 -21.052 1.00 56.34 286 LEU A N 1
ATOM 2308 C CA . LEU A 1 286 ? 19.861 19.457 -22.124 1.00 56.34 286 LEU A CA 1
ATOM 2309 C C . LEU A 1 286 ? 19.101 19.151 -23.410 1.00 56.34 286 LEU A C 1
ATOM 2311 O O . LEU A 1 286 ? 18.927 17.990 -23.768 1.00 56.34 286 LEU A O 1
ATOM 2315 N N . GLU A 1 287 ? 18.749 20.198 -24.163 1.00 63.66 287 GLU A N 1
ATOM 2316 C CA . GLU A 1 287 ? 18.156 20.123 -25.514 1.00 63.66 287 GLU A CA 1
ATOM 2317 C C . GLU A 1 287 ? 18.966 19.246 -26.495 1.00 63.66 287 GLU A C 1
ATOM 2319 O O . GLU A 1 287 ? 18.492 18.894 -27.574 1.00 63.66 287 GLU A O 1
ATOM 2324 N N . LYS A 1 288 ? 20.205 18.886 -26.129 1.00 69.19 288 LYS A N 1
ATOM 2325 C CA . LYS A 1 288 ? 21.121 18.033 -26.887 1.00 69.19 288 LYS A CA 1
ATOM 2326 C C . LYS A 1 288 ? 21.533 16.812 -26.045 1.00 69.19 288 LYS A C 1
ATOM 2328 O O . LYS A 1 288 ? 22.532 16.893 -25.327 1.00 69.19 288 LYS A O 1
ATOM 2333 N N . PRO A 1 289 ? 20.857 15.655 -26.181 1.00 69.38 289 PRO A N 1
ATOM 2334 C CA . PRO A 1 289 ? 21.115 14.441 -25.385 1.00 69.38 289 PRO A CA 1
ATOM 2335 C C . PRO A 1 289 ? 22.536 13.890 -25.566 1.00 69.38 289 PRO A C 1
ATOM 2337 O O . PRO A 1 289 ? 23.093 13.256 -24.673 1.00 69.38 289 PRO A O 1
ATOM 2340 N N . PHE A 1 290 ? 23.155 14.170 -26.717 1.00 80.69 290 PHE A N 1
ATOM 2341 C CA . PHE A 1 290 ? 24.520 13.758 -27.032 1.00 80.69 290 PHE A CA 1
ATOM 2342 C C . PHE A 1 290 ? 25.556 14.880 -26.912 1.00 80.69 290 PHE A C 1
ATOM 2344 O O . PHE A 1 290 ? 26.711 14.678 -27.279 1.00 80.69 290 PHE A O 1
ATOM 2351 N N . GLY A 1 291 ? 25.169 16.059 -26.411 1.00 74.19 291 GLY A N 1
ATOM 2352 C CA . GLY A 1 291 ? 26.029 17.248 -26.387 1.00 74.19 291 GLY A CA 1
ATOM 2353 C C . GLY A 1 291 ? 27.317 17.080 -25.575 1.00 74.19 291 GLY A C 1
ATOM 2354 O O . GLY A 1 291 ? 28.304 17.758 -25.844 1.00 74.19 291 GLY A O 1
ATOM 2355 N N . ASN A 1 292 ? 27.327 16.141 -24.627 1.00 79.94 292 ASN A N 1
ATOM 2356 C CA . ASN A 1 292 ? 28.477 15.879 -23.764 1.00 79.94 292 ASN A CA 1
ATOM 2357 C C . ASN A 1 292 ? 29.469 14.863 -24.352 1.00 79.94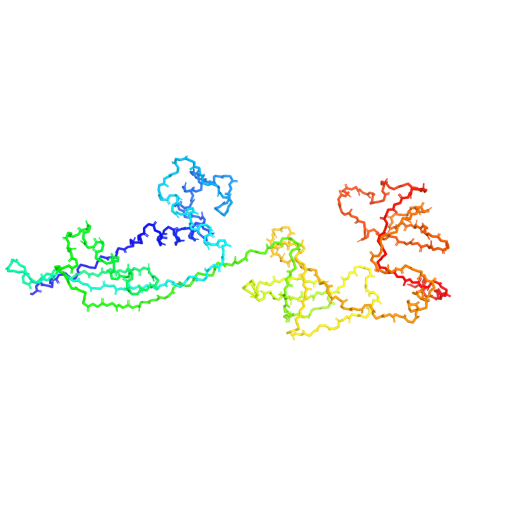 292 ASN A C 1
ATOM 2359 O O . ASN A 1 292 ? 30.522 14.641 -23.755 1.00 79.94 292 ASN A O 1
ATOM 2363 N N . PHE A 1 293 ? 29.152 14.243 -25.492 1.00 85.56 293 PHE A N 1
ATOM 2364 C CA . PHE A 1 293 ? 30.041 13.287 -26.146 1.00 85.56 293 PHE A CA 1
ATOM 2365 C C . PHE A 1 293 ? 30.855 13.961 -27.246 1.00 85.56 293 PHE A C 1
ATOM 2367 O O . PHE A 1 293 ? 30.381 14.870 -27.927 1.00 85.56 293 PHE A O 1
ATOM 2374 N N . LYS A 1 294 ? 32.087 13.491 -27.445 1.00 88.62 294 LYS A N 1
ATOM 2375 C CA . LYS A 1 294 ? 32.963 13.937 -28.536 1.00 88.62 294 LYS A CA 1
ATOM 2376 C C . LYS A 1 294 ? 33.346 12.761 -29.426 1.00 88.62 294 LYS A C 1
ATOM 2378 O O . LYS A 1 294 ? 33.536 11.649 -28.942 1.00 88.62 294 LYS A O 1
ATOM 2383 N N . VAL A 1 295 ? 33.484 13.008 -30.728 1.00 89.06 295 VAL A N 1
ATOM 2384 C CA . VAL A 1 295 ? 34.043 12.012 -31.656 1.00 89.06 295 VAL A CA 1
ATOM 2385 C C . VAL A 1 295 ? 35.476 11.683 -31.218 1.00 89.06 295 VAL A C 1
ATOM 2387 O O . VAL A 1 295 ? 36.238 12.582 -30.872 1.00 89.06 295 VAL A O 1
ATOM 2390 N N . GLY A 1 296 ? 35.814 10.394 -31.173 1.00 85.88 296 GLY A N 1
ATOM 2391 C CA . GLY A 1 296 ? 37.075 9.863 -30.646 1.00 85.88 296 GLY A CA 1
ATOM 2392 C C . GLY A 1 296 ? 37.073 9.582 -29.137 1.00 85.88 296 GLY A C 1
ATOM 2393 O O . GLY A 1 296 ? 38.023 8.999 -28.619 1.00 85.88 296 GLY A O 1
ATOM 2394 N N . GLN A 1 297 ? 36.019 9.956 -28.402 1.00 91.06 297 GLN A N 1
ATOM 2395 C CA . GLN A 1 297 ? 35.914 9.660 -26.972 1.00 91.06 297 GLN A CA 1
ATOM 2396 C C . GLN A 1 297 ? 35.641 8.171 -26.742 1.00 91.06 297 GLN A C 1
ATOM 2398 O O . GLN A 1 297 ? 34.737 7.601 -27.350 1.00 91.06 297 GLN A O 1
ATOM 2403 N N . THR A 1 298 ? 36.366 7.555 -25.808 1.00 90.62 298 THR A N 1
ATOM 2404 C CA . THR A 1 298 ? 36.048 6.200 -25.338 1.00 90.62 298 THR A CA 1
ATOM 2405 C C . THR A 1 298 ? 35.012 6.266 -24.219 1.00 90.62 298 THR A C 1
ATOM 2407 O O . THR A 1 298 ? 35.198 6.980 -23.234 1.00 90.62 298 THR A O 1
ATOM 2410 N N . ILE A 1 299 ? 33.918 5.523 -24.372 1.00 89.25 299 ILE A N 1
ATOM 2411 C CA . ILE A 1 299 ? 32.828 5.403 -23.403 1.00 89.25 299 ILE A CA 1
ATOM 2412 C C . ILE A 1 299 ? 32.607 3.938 -23.032 1.00 89.25 299 ILE A C 1
ATOM 2414 O O . ILE A 1 299 ? 32.852 3.036 -23.831 1.00 89.25 299 ILE A O 1
ATOM 2418 N N . THR A 1 300 ? 32.107 3.692 -21.826 1.00 88.81 300 THR A N 1
ATOM 2419 C CA . THR A 1 300 ? 31.698 2.347 -21.410 1.00 88.81 300 THR A CA 1
ATOM 2420 C C . THR A 1 300 ? 30.248 2.124 -21.817 1.00 88.81 300 THR A C 1
ATOM 2422 O O . THR A 1 300 ? 29.350 2.784 -21.296 1.00 88.81 300 THR A O 1
ATOM 2425 N N . ALA A 1 301 ? 30.009 1.195 -22.739 1.00 83.62 301 ALA A N 1
ATOM 2426 C CA . ALA A 1 301 ? 28.678 0.860 -23.234 1.00 83.62 301 ALA A CA 1
ATOM 2427 C C . ALA A 1 301 ? 28.263 -0.545 -22.781 1.00 83.62 301 ALA A C 1
ATOM 2429 O O . ALA A 1 301 ? 29.082 -1.460 -22.733 1.00 83.62 301 ALA A O 1
ATOM 2430 N N . ARG A 1 302 ? 26.977 -0.737 -22.469 1.00 81.50 302 ARG A N 1
ATOM 2431 C CA . ARG A 1 302 ? 26.403 -2.065 -22.210 1.00 81.50 302 ARG A CA 1
ATOM 2432 C C . ARG A 1 302 ? 25.828 -2.633 -23.502 1.00 81.50 302 ARG A C 1
ATOM 2434 O O . ARG A 1 302 ? 25.064 -1.953 -24.179 1.00 81.50 302 ARG A O 1
ATOM 2441 N N . ILE A 1 303 ? 26.137 -3.885 -23.825 1.00 79.12 303 ILE A N 1
ATOM 2442 C CA . ILE A 1 303 ? 25.547 -4.557 -24.989 1.00 79.12 303 ILE A CA 1
ATOM 2443 C C . ILE A 1 303 ? 24.090 -4.908 -24.681 1.00 79.12 303 ILE A C 1
ATOM 2445 O O . ILE A 1 303 ? 23.829 -5.765 -23.842 1.00 79.12 303 ILE A O 1
ATOM 2449 N N . VAL A 1 304 ? 23.141 -4.267 -25.365 1.00 69.81 304 VAL A N 1
ATOM 2450 C CA . VAL A 1 304 ? 21.694 -4.530 -25.205 1.00 69.81 304 VAL A CA 1
ATOM 2451 C C . VAL A 1 304 ? 21.177 -5.537 -26.244 1.00 69.81 304 VAL A C 1
ATOM 2453 O O . VAL A 1 304 ? 20.247 -6.289 -25.969 1.00 69.81 304 VAL A O 1
ATOM 2456 N N . GLY A 1 305 ? 21.815 -5.628 -27.416 1.00 68.81 305 GLY A N 1
ATOM 2457 C CA . GLY A 1 305 ? 21.463 -6.590 -28.464 1.00 68.81 305 GLY A CA 1
ATOM 2458 C C . GLY A 1 305 ? 22.540 -6.705 -29.545 1.00 68.81 305 GLY A C 1
ATOM 2459 O O . GLY A 1 305 ? 23.348 -5.794 -29.718 1.00 68.81 305 GLY A O 1
ATOM 2460 N N . ILE A 1 306 ? 22.559 -7.832 -30.263 1.00 70.62 306 ILE A N 1
ATOM 2461 C CA . ILE A 1 306 ? 23.540 -8.142 -31.317 1.00 70.62 306 ILE A CA 1
ATOM 2462 C C . ILE A 1 306 ? 22.785 -8.475 -32.606 1.00 70.62 306 ILE A C 1
ATOM 2464 O O . ILE A 1 306 ? 21.874 -9.304 -32.595 1.00 70.62 306 ILE A O 1
ATOM 2468 N N . TRP A 1 307 ? 23.187 -7.854 -33.716 1.00 64.94 307 TRP A N 1
ATOM 2469 C CA . TRP A 1 307 ? 22.529 -7.981 -35.017 1.00 64.94 307 TRP A CA 1
ATOM 2470 C C . TRP A 1 307 ? 23.567 -8.215 -36.122 1.00 64.94 307 TRP A C 1
ATOM 2472 O O . TRP A 1 307 ? 24.600 -7.548 -36.141 1.00 64.94 307 TRP A O 1
ATOM 2482 N N . ASP A 1 308 ? 23.293 -9.134 -37.054 1.00 57.50 308 ASP A N 1
ATOM 2483 C CA . ASP A 1 308 ? 24.101 -9.311 -38.270 1.00 57.50 308 ASP A CA 1
ATOM 2484 C C . ASP A 1 308 ? 23.543 -8.415 -39.386 1.00 57.50 308 ASP A C 1
ATOM 2486 O O . ASP A 1 308 ? 22.423 -8.620 -39.858 1.00 57.50 308 ASP A O 1
ATOM 2490 N N . LEU A 1 309 ? 24.320 -7.411 -39.799 1.00 53.06 309 LEU A N 1
ATOM 2491 C CA . LEU A 1 309 ? 23.959 -6.468 -40.866 1.00 53.06 309 LEU A CA 1
ATOM 2492 C C . LEU A 1 309 ? 24.273 -6.999 -42.278 1.00 53.06 309 LEU A C 1
ATOM 2494 O O . LEU A 1 309 ? 24.046 -6.292 -43.256 1.00 53.06 309 LEU A O 1
ATOM 2498 N N . SER A 1 310 ? 24.752 -8.242 -42.418 1.00 49.69 310 SER A N 1
ATOM 2499 C CA . SER A 1 310 ? 25.053 -8.856 -43.725 1.00 49.69 310 SER A CA 1
ATOM 2500 C C . SER A 1 310 ? 23.804 -9.156 -44.575 1.00 49.69 310 SER A C 1
ATOM 2502 O O . SER A 1 310 ? 23.925 -9.556 -45.733 1.00 49.69 310 SER A O 1
ATOM 2504 N N . ILE A 1 311 ? 22.597 -8.968 -44.032 1.00 44.66 311 ILE A N 1
ATOM 2505 C CA . ILE A 1 311 ? 21.340 -9.073 -44.778 1.00 44.66 311 ILE A CA 1
ATOM 2506 C C . ILE A 1 311 ? 20.998 -7.672 -45.298 1.00 44.66 311 ILE A C 1
ATOM 2508 O O . ILE A 1 311 ? 20.617 -6.794 -44.525 1.00 44.66 311 ILE A O 1
ATOM 2512 N N . LYS A 1 312 ? 21.163 -7.454 -46.610 1.00 34.41 312 LYS A N 1
ATOM 2513 C CA . LYS A 1 312 ? 20.816 -6.190 -47.283 1.00 34.41 312 LYS A CA 1
ATOM 2514 C C . LYS A 1 312 ? 19.388 -5.753 -46.901 1.00 34.41 312 LYS A C 1
ATOM 2516 O O . LYS A 1 312 ? 18.462 -6.547 -47.079 1.00 34.41 312 LYS A O 1
ATOM 2521 N N . PRO A 1 313 ? 19.160 -4.508 -46.449 1.00 36.84 313 PRO A N 1
ATOM 2522 C CA . PRO A 1 313 ? 17.811 -4.004 -46.250 1.00 36.84 313 PRO A CA 1
ATOM 2523 C C . PRO A 1 313 ? 17.229 -3.598 -47.608 1.00 36.84 313 PRO A C 1
ATOM 2525 O O . PRO A 1 313 ? 17.440 -2.484 -48.070 1.00 36.84 313 PRO A O 1
ATOM 2528 N N . ALA A 1 314 ? 16.480 -4.491 -48.254 1.00 35.84 314 ALA A N 1
ATOM 2529 C CA . ALA A 1 314 ? 15.695 -4.144 -49.443 1.00 35.84 314 ALA A CA 1
ATOM 2530 C C . ALA A 1 314 ? 14.390 -3.378 -49.114 1.00 35.84 314 ALA A C 1
ATOM 2532 O O . ALA A 1 314 ? 13.582 -3.152 -50.000 1.00 35.84 314 ALA A O 1
ATOM 2533 N N . MET A 1 315 ? 14.154 -2.985 -47.857 1.00 32.88 315 MET A N 1
ATOM 2534 C CA . MET A 1 315 ? 12.856 -2.460 -47.395 1.00 32.88 315 MET A CA 1
ATOM 2535 C C . MET A 1 315 ? 13.015 -1.304 -46.389 1.00 32.88 315 MET A C 1
ATOM 2537 O O . MET A 1 315 ? 12.411 -1.310 -45.320 1.00 32.88 315 MET A O 1
ATOM 2541 N N . LEU A 1 316 ? 13.881 -0.328 -46.681 1.00 33.50 316 LEU A N 1
ATOM 2542 C CA . LEU A 1 316 ? 13.988 0.920 -45.898 1.00 33.50 316 LEU A CA 1
ATOM 2543 C C . LEU A 1 316 ? 13.617 2.175 -46.708 1.00 33.50 316 LEU A C 1
ATOM 2545 O O . LEU A 1 316 ? 14.021 3.277 -46.350 1.00 33.50 316 LEU A O 1
ATOM 2549 N N . ALA A 1 317 ? 12.832 2.011 -47.772 1.00 32.69 317 ALA A N 1
ATOM 2550 C CA . ALA A 1 317 ? 12.183 3.107 -48.481 1.00 32.69 317 ALA A CA 1
ATOM 2551 C C . ALA A 1 317 ? 10.714 2.741 -48.738 1.00 32.69 317 ALA A C 1
ATOM 2553 O O . ALA A 1 317 ? 10.395 2.137 -49.758 1.00 32.69 317 ALA A O 1
ATOM 2554 N N . ALA A 1 318 ? 9.861 3.045 -47.763 1.00 28.39 318 ALA A N 1
ATOM 2555 C CA . ALA A 1 318 ? 8.429 3.304 -47.903 1.00 28.39 318 ALA A CA 1
ATOM 2556 C C . ALA A 1 318 ? 7.956 3.975 -46.609 1.00 28.39 318 ALA A C 1
ATOM 2558 O O . ALA A 1 318 ? 8.290 3.433 -45.527 1.00 28.39 318 ALA A O 1
#

Foldseek 3Di:
DDDPDQPEDAPPDADLQVVLLVVLVCLVVVCPDPVNVVCCVPFPVPHGLLPGDDDPPDDPSVVSNNVSSVVLQVFDKAKWWWKKWKKFFAADPVRNPTHIYIYIYTGRDPVVVVVVVQVVCCVPVVGHPVGMDTPDMDTDDMDIDGSFHDDDAFDKAKWFFADDDPFWTWIFGVSRVRDTAIEGQDDPVCPPPDRDDDDGGDIFIWTFHDAQDVVVVRHTYIYTPPPDDDPQDPFQVVQPVVDPDDQFDKFWWFFADDDQFWTWTHGDDPDIDIDGLSNQDPPDPDPRSCPPDDHGDIDTDGHHGTGDPPDDPPDPPD